Protein AF-A0A0C9YTQ7-F1 (afdb_monomer)

Radius of gyration: 31.31 Å; Cα contacts (8 Å, |Δi|>4): 226; chains: 1; bounding box: 84×83×85 Å

pLDDT: mean 71.09, std 20.19, range [28.11, 98.12]

Organism: NCBI:txid765257

InterPro domains:
  IPR053729 MAD2L1-binding domain-containing protein [G3DSA:3.30.900.20] (5-172)

Foldseek 3Di:
DDDDDDDDDPPPPPPVPPCFLAAEFPDLAQELLLVLLLVLLLVQLVCVLVVVDVDRLVVLVVDDPPDVPDPVVVVSVVVNVVSVVSSVVSSVVSLVVLQVVLVVVVVPCPPDPDPDDQWAKDKDKDFDDPDNVPTLDIEMEIDGRYGRDHPPPDCPPPPPPDPDDDDDDDDDDDDDDDDDDDDDDPDDPPDDDDDDDDDDPDDPPPDDDDDDDDDDPDPPPDDDPDDPDPPPPDPPDDDDDPPDDDDPPDPPDPPPPPDPSVVSSVVSSVSSSVSVVVLQVVPPVVCGSSDADDDDDPDDDDDDDDGGHYYHYHDD

Structure (mmCIF, N/CA/C/O backbone):
data_AF-A0A0C9YTQ7-F1
#
_entry.id   AF-A0A0C9YTQ7-F1
#
loop_
_atom_site.group_PDB
_atom_site.id
_atom_site.type_symbol
_atom_site.label_atom_id
_atom_site.label_alt_id
_atom_site.label_comp_id
_atom_site.label_asym_id
_atom_site.label_entity_id
_atom_site.label_seq_id
_atom_site.pdbx_PDB_ins_code
_atom_site.Cartn_x
_atom_site.Cartn_y
_atom_site.Cartn_z
_atom_site.occupancy
_atom_site.B_iso_or_equiv
_atom_site.auth_seq_id
_atom_site.auth_comp_id
_atom_site.auth_asym_id
_atom_site.auth_atom_id
_atom_site.pdbx_PDB_model_num
ATOM 1 N N . THR A 1 1 ? -40.598 49.810 27.103 1.00 43.47 1 THR A N 1
ATOM 2 C CA . THR A 1 1 ? -40.750 48.597 26.274 1.00 43.47 1 THR A CA 1
ATOM 3 C C . THR A 1 1 ? -40.021 48.829 24.970 1.00 43.47 1 THR A C 1
ATOM 5 O O . THR A 1 1 ? -40.584 49.415 24.060 1.00 43.47 1 THR A O 1
ATOM 8 N N . THR A 1 2 ? -38.751 48.428 24.908 1.00 36.47 2 THR A N 1
ATOM 9 C CA . THR A 1 2 ? -37.939 48.505 23.687 1.00 36.47 2 THR A CA 1
ATOM 10 C C . THR A 1 2 ? -37.078 47.249 23.632 1.00 36.47 2 THR A C 1
ATOM 12 O O . THR A 1 2 ? -36.019 47.172 24.243 1.00 36.47 2 THR A O 1
ATOM 15 N N . THR A 1 3 ? -37.605 46.227 22.970 1.00 52.91 3 THR A N 1
ATOM 16 C CA . THR A 1 3 ? -36.866 45.083 22.418 1.00 52.91 3 THR A CA 1
ATOM 17 C C . THR A 1 3 ? -36.187 45.589 21.139 1.00 52.91 3 THR A C 1
ATOM 19 O O . THR A 1 3 ? -36.837 46.278 20.361 1.00 52.91 3 THR A O 1
ATOM 22 N N . GLY A 1 4 ? -34.892 45.422 20.887 1.00 54.53 4 GLY A N 1
ATOM 23 C CA . GLY A 1 4 ? -34.139 44.174 20.894 1.00 54.53 4 GLY A CA 1
ATOM 24 C C . GLY A 1 4 ? -33.857 43.812 19.433 1.00 54.53 4 GLY A C 1
ATOM 25 O O . GLY A 1 4 ? -34.784 43.441 18.727 1.00 54.53 4 GLY A O 1
ATOM 26 N N . SER A 1 5 ? -32.614 43.973 18.971 1.00 46.50 5 SER A N 1
ATOM 27 C CA . SER A 1 5 ? -32.117 43.372 17.722 1.00 46.50 5 SER A CA 1
ATOM 28 C C . SER A 1 5 ? -30.594 43.502 17.669 1.00 46.50 5 SER A C 1
ATOM 30 O O . SER A 1 5 ? -30.049 44.444 17.099 1.00 46.50 5 SER A O 1
ATOM 32 N N . THR A 1 6 ? -29.900 42.572 18.319 1.00 51.84 6 THR A N 1
ATOM 33 C CA . THR A 1 6 ? -28.446 42.415 18.219 1.00 51.84 6 THR A CA 1
ATOM 34 C C . THR A 1 6 ? -28.158 41.452 17.075 1.00 51.84 6 THR A C 1
ATOM 36 O O . THR A 1 6 ? -28.346 40.243 17.191 1.00 51.84 6 THR A O 1
ATOM 39 N N . THR A 1 7 ? -27.752 42.007 15.939 1.00 57.34 7 THR A N 1
ATOM 40 C CA . THR A 1 7 ? -27.359 41.274 14.736 1.00 57.34 7 THR A CA 1
ATOM 41 C C . THR A 1 7 ? -26.029 40.566 14.999 1.00 57.34 7 THR A C 1
ATOM 43 O O . THR A 1 7 ? -24.977 41.200 15.033 1.00 57.34 7 THR A O 1
ATOM 46 N N . GLY A 1 8 ? -26.076 39.255 15.239 1.00 51.34 8 GLY A N 1
ATOM 47 C CA . GLY A 1 8 ? -24.886 38.418 15.372 1.00 51.34 8 GLY A CA 1
ATOM 48 C C . GLY A 1 8 ? -24.214 38.225 14.015 1.00 51.34 8 GLY A C 1
ATOM 49 O O . GLY A 1 8 ? -24.794 37.626 13.112 1.00 51.34 8 GLY A O 1
ATOM 50 N N . MET A 1 9 ? -22.993 38.738 13.868 1.00 50.19 9 MET A N 1
ATOM 51 C CA . MET A 1 9 ? -22.129 38.434 12.731 1.00 50.19 9 MET A CA 1
ATOM 52 C C . MET A 1 9 ? -21.571 37.018 12.894 1.00 50.19 9 MET A C 1
ATOM 54 O O . MET A 1 9 ? -20.725 36.765 13.749 1.00 50.19 9 MET A O 1
ATOM 58 N N . ALA A 1 10 ? -22.082 36.086 12.091 1.00 50.09 10 ALA A N 1
ATOM 59 C CA . ALA A 1 10 ? -21.528 34.747 11.965 1.00 50.09 10 ALA A CA 1
ATOM 60 C C . ALA A 1 10 ? -20.199 34.831 11.199 1.00 50.09 10 ALA A C 1
ATOM 62 O O . ALA A 1 10 ? -20.179 34.958 9.975 1.00 50.09 10 ALA A O 1
ATOM 63 N N . ASN A 1 11 ? -19.087 34.773 11.929 1.00 42.69 11 ASN A N 1
ATOM 64 C CA . ASN A 1 11 ? -17.762 34.593 11.348 1.00 42.69 11 ASN A CA 1
ATOM 65 C C . ASN A 1 11 ? -17.652 33.154 10.834 1.00 42.69 11 ASN A C 1
ATOM 67 O O . ASN A 1 11 ? -17.269 32.248 11.569 1.00 42.69 11 ASN A O 1
ATOM 71 N N . THR A 1 12 ? -18.005 32.929 9.570 1.00 43.16 12 THR A N 1
ATOM 72 C CA . THR A 1 12 ? -17.658 31.695 8.864 1.00 43.16 12 THR A CA 1
ATOM 73 C C . THR A 1 12 ? -16.163 31.733 8.571 1.00 43.16 12 THR A C 1
ATOM 75 O O . THR A 1 12 ? -15.730 32.290 7.561 1.00 43.16 12 THR A O 1
ATOM 78 N N . THR A 1 13 ? -15.354 31.186 9.474 1.00 46.19 13 THR A N 1
ATOM 79 C CA . THR A 1 13 ? -13.959 30.868 9.178 1.00 46.19 13 THR A CA 1
ATOM 80 C C . THR A 1 13 ? -13.963 29.826 8.065 1.00 46.19 13 THR A C 1
ATOM 82 O O . THR A 1 13 ? -14.280 28.663 8.307 1.00 46.19 13 THR A O 1
ATOM 85 N N . LYS A 1 14 ? -13.668 30.248 6.829 1.00 48.06 14 LYS A N 1
ATOM 86 C CA . LYS A 1 14 ? -13.286 29.333 5.752 1.00 48.06 14 LYS A CA 1
ATOM 87 C C . LYS A 1 14 ? -11.998 28.654 6.203 1.00 48.06 14 LYS A C 1
ATOM 89 O O . LYS A 1 14 ? -10.921 29.223 6.075 1.00 48.06 14 LYS A O 1
ATOM 94 N N . THR A 1 15 ? -12.112 27.479 6.805 1.00 49.31 15 THR A N 1
ATOM 95 C CA . THR A 1 15 ? -10.998 26.542 6.835 1.00 49.31 15 THR A CA 1
ATOM 96 C C . THR A 1 15 ? -10.786 26.129 5.391 1.00 49.31 15 THR A C 1
ATOM 98 O O . THR A 1 15 ? -11.678 25.510 4.810 1.00 49.31 15 THR A O 1
ATOM 101 N N . ASP A 1 16 ? -9.668 26.545 4.799 1.00 49.09 16 ASP A N 1
ATOM 102 C CA . ASP A 1 16 ? -9.213 26.030 3.511 1.00 49.09 16 ASP A CA 1
ATOM 103 C C . ASP A 1 16 ? -9.050 24.517 3.669 1.00 49.09 16 ASP A C 1
ATOM 105 O O . ASP A 1 16 ? -8.081 24.015 4.239 1.00 49.09 16 ASP A O 1
ATOM 109 N N . GLN A 1 17 ? -10.097 23.797 3.280 1.00 57.38 17 GLN A N 1
ATOM 110 C CA . GLN A 1 17 ? -10.168 22.352 3.343 1.00 57.38 17 GLN A CA 1
ATOM 111 C C . GLN A 1 17 ? -9.262 21.854 2.219 1.00 57.38 17 GLN A C 1
ATOM 113 O O . GLN A 1 17 ? -9.618 21.956 1.046 1.00 57.38 17 GLN A O 1
ATOM 118 N N . TYR A 1 18 ? -8.055 21.406 2.563 1.00 60.31 18 TYR A N 1
ATOM 119 C CA . TYR A 1 18 ? -7.204 20.725 1.595 1.00 60.31 18 TYR A CA 1
ATOM 120 C C . TYR A 1 18 ? -7.962 19.498 1.084 1.00 60.31 18 TYR A C 1
ATOM 122 O O . TYR A 1 18 ? -8.407 18.668 1.880 1.00 60.31 18 TYR A O 1
ATOM 130 N N . ASP A 1 19 ? -8.134 19.416 -0.234 1.00 73.12 19 ASP A N 1
ATOM 131 C CA . ASP A 1 19 ? -8.803 18.299 -0.895 1.00 73.12 19 ASP A CA 1
ATOM 132 C C . ASP A 1 19 ? -7.851 17.099 -0.905 1.00 73.12 19 ASP A C 1
ATOM 134 O O . ASP A 1 19 ? -7.096 16.867 -1.849 1.00 73.12 19 ASP A O 1
ATOM 138 N N . VAL A 1 20 ? -7.788 16.400 0.229 1.00 75.88 20 VAL A N 1
ATOM 139 C CA . VAL A 1 20 ? -6.971 15.198 0.372 1.00 75.88 20 VAL A CA 1
ATOM 140 C C . VAL A 1 20 ? -7.626 14.088 -0.449 1.00 75.88 20 VAL A C 1
ATOM 142 O O . VAL A 1 20 ? -8.766 13.709 -0.146 1.00 75.88 20 VAL A O 1
ATOM 145 N N . PRO A 1 21 ? -6.923 13.513 -1.445 1.00 79.25 21 PRO A N 1
ATOM 146 C CA . PRO A 1 21 ? -7.490 12.462 -2.270 1.00 79.25 21 PRO A CA 1
ATOM 147 C C . PRO A 1 21 ? -7.921 11.289 -1.397 1.00 79.25 21 PRO A C 1
ATOM 149 O O . PRO A 1 21 ? -7.101 10.644 -0.742 1.00 79.25 21 PRO A O 1
ATOM 152 N N . THR A 1 22 ? -9.227 11.042 -1.393 1.00 80.00 22 THR A N 1
ATOM 153 C CA . THR A 1 22 ? -9.863 10.058 -0.525 1.00 80.00 22 THR A CA 1
ATOM 154 C C . THR A 1 22 ? -10.410 8.907 -1.354 1.00 80.00 22 THR A C 1
ATOM 156 O O . THR A 1 22 ? -11.105 9.101 -2.350 1.00 80.00 22 THR A O 1
ATOM 159 N N . VAL A 1 23 ? -10.095 7.689 -0.925 1.00 83.12 23 VAL A N 1
ATOM 160 C CA . VAL A 1 23 ? -10.540 6.436 -1.539 1.00 83.12 23 VAL A CA 1
ATOM 161 C C . VAL A 1 23 ? -11.416 5.716 -0.529 1.00 83.12 23 VAL A C 1
ATOM 163 O O . VAL A 1 23 ? -10.925 5.424 0.553 1.00 83.12 23 VAL A O 1
ATOM 166 N N . ARG A 1 24 ? -12.675 5.430 -0.890 1.00 85.44 24 ARG A N 1
ATOM 167 C CA . ARG A 1 24 ? -13.621 4.696 -0.038 1.00 85.44 24 ARG A CA 1
ATOM 168 C C . ARG A 1 24 ? -13.723 3.234 -0.430 1.00 85.44 24 ARG A C 1
ATOM 170 O O . ARG A 1 24 ? -13.880 2.929 -1.612 1.00 85.44 24 ARG A O 1
ATOM 177 N N . LEU A 1 25 ? -13.628 2.355 0.562 1.00 85.75 25 LEU A N 1
ATOM 178 C CA . LEU A 1 25 ? -13.739 0.909 0.397 1.00 85.75 25 LEU A CA 1
ATOM 179 C C . LEU A 1 25 ? -15.116 0.442 0.865 1.00 85.75 25 LEU A C 1
ATOM 181 O O . LEU A 1 25 ? -15.610 0.901 1.889 1.00 85.75 25 LEU A O 1
ATOM 185 N N . ASP A 1 26 ? -15.723 -0.490 0.132 1.00 87.69 26 ASP A N 1
ATOM 186 C CA . ASP A 1 26 ? -17.016 -1.094 0.490 1.00 87.69 26 ASP A CA 1
ATOM 187 C C . ASP A 1 26 ? -16.832 -2.238 1.505 1.00 87.69 26 ASP A C 1
ATOM 189 O O . ASP A 1 26 ? -17.269 -3.369 1.311 1.00 87.69 26 ASP A O 1
ATOM 193 N N . THR A 1 27 ? -16.072 -1.966 2.563 1.00 86.62 27 THR A N 1
ATOM 194 C CA . THR A 1 27 ? -15.754 -2.919 3.631 1.00 86.62 27 THR A CA 1
ATOM 195 C C . THR A 1 27 ? -15.710 -2.181 4.948 1.00 86.62 27 THR A C 1
ATOM 197 O O . THR A 1 27 ? -14.890 -1.292 5.094 1.00 86.62 27 THR A O 1
ATOM 200 N N . GLU A 1 28 ? -16.522 -2.571 5.929 1.00 88.25 28 GLU A N 1
ATOM 201 C CA . GLU A 1 28 ? -16.594 -1.876 7.226 1.00 88.25 28 GLU A CA 1
ATOM 202 C C . GLU A 1 28 ? -15.268 -1.899 8.005 1.00 88.25 28 GLU A C 1
ATOM 204 O O . GLU A 1 28 ? -14.970 -0.984 8.772 1.00 88.25 28 GLU A O 1
ATOM 209 N N . ARG A 1 29 ? -14.469 -2.957 7.828 1.00 91.69 29 ARG A N 1
ATOM 210 C CA . ARG A 1 29 ? -13.220 -3.170 8.561 1.00 91.69 29 ARG A CA 1
ATOM 211 C C . ARG A 1 29 ? -12.082 -3.490 7.609 1.00 91.69 29 ARG A C 1
ATOM 213 O O . ARG A 1 29 ? -12.218 -4.348 6.740 1.00 91.69 29 ARG A O 1
ATOM 220 N N . VAL A 1 30 ? -10.938 -2.859 7.840 1.00 93.25 30 VAL A N 1
ATOM 221 C CA . VAL A 1 30 ? -9.695 -3.131 7.121 1.00 93.25 30 VAL A CA 1
ATOM 222 C C . VAL A 1 30 ? -8.849 -4.070 7.962 1.00 93.25 30 VAL A C 1
ATOM 224 O O . VAL A 1 30 ? -8.290 -3.683 8.989 1.00 93.25 30 VAL A O 1
ATOM 227 N N . THR A 1 31 ? -8.750 -5.324 7.531 1.00 94.00 31 THR A N 1
ATOM 228 C CA . THR A 1 31 ? -7.872 -6.298 8.179 1.00 94.00 31 THR A CA 1
ATOM 229 C C . THR A 1 31 ? -6.404 -5.898 7.998 1.00 94.00 31 THR A C 1
ATOM 231 O O . THR A 1 31 ? -6.029 -5.204 7.055 1.00 94.00 31 THR A O 1
ATOM 234 N N . HIS A 1 32 ? -5.542 -6.355 8.903 1.00 94.62 32 HIS A N 1
ATOM 235 C CA . HIS A 1 32 ? -4.086 -6.214 8.788 1.00 94.62 32 HIS A CA 1
ATOM 236 C C . HIS A 1 32 ? -3.527 -6.745 7.455 1.00 94.62 32 HIS A C 1
ATOM 238 O O . HIS A 1 32 ? -2.601 -6.146 6.914 1.00 94.62 32 HIS A O 1
ATOM 244 N N . GLU A 1 33 ? -4.101 -7.821 6.906 1.00 94.88 33 GLU A N 1
ATOM 245 C CA . GLU A 1 33 ? -3.722 -8.342 5.590 1.00 94.88 33 GLU A CA 1
ATOM 246 C C . GLU A 1 33 ? -4.085 -7.362 4.470 1.00 94.88 33 GLU A C 1
ATOM 248 O O . GLU A 1 33 ? -3.229 -7.008 3.655 1.00 94.88 33 GLU A O 1
ATOM 253 N N . LEU A 1 34 ? -5.328 -6.864 4.469 1.00 94.44 34 LEU A N 1
ATOM 254 C CA . LEU A 1 34 ? -5.790 -5.881 3.494 1.00 94.44 34 LEU A CA 1
ATOM 255 C C . LEU A 1 34 ? -4.952 -4.596 3.577 1.00 94.44 34 LEU A C 1
ATOM 257 O O . LEU A 1 34 ? -4.481 -4.103 2.554 1.00 94.44 34 LEU A O 1
ATOM 261 N N . ALA A 1 35 ? -4.688 -4.097 4.788 1.00 95.50 35 ALA A N 1
ATOM 262 C CA . ALA A 1 35 ? -3.837 -2.931 5.025 1.00 95.50 35 ALA A CA 1
ATOM 263 C C . ALA A 1 35 ? -2.415 -3.123 4.473 1.00 95.50 35 ALA A C 1
ATOM 265 O O . ALA A 1 35 ? -1.892 -2.229 3.806 1.00 95.50 35 ALA A O 1
ATOM 266 N N . ALA A 1 36 ? -1.806 -4.292 4.700 1.00 96.81 36 ALA A N 1
ATOM 267 C CA . ALA A 1 36 ? -0.476 -4.610 4.188 1.00 96.81 36 ALA A CA 1
ATOM 268 C C . ALA A 1 36 ? -0.444 -4.621 2.654 1.00 96.81 36 ALA A C 1
ATOM 270 O O . ALA A 1 36 ? 0.418 -3.980 2.052 1.00 96.81 36 ALA A O 1
ATOM 271 N N . ARG A 1 37 ? -1.416 -5.283 2.011 1.00 95.44 37 ARG A N 1
ATOM 272 C CA . ARG A 1 37 ? -1.505 -5.350 0.543 1.00 95.44 37 ARG A CA 1
ATOM 273 C C . ARG A 1 37 ? -1.751 -3.966 -0.069 1.00 95.44 37 ARG A C 1
ATOM 275 O O . ARG A 1 37 ? -1.077 -3.601 -1.034 1.00 95.44 37 ARG A O 1
ATOM 282 N N . LEU A 1 38 ? -2.633 -3.160 0.531 1.00 94.38 38 LEU A N 1
ATOM 283 C CA . LEU A 1 38 ? -2.870 -1.774 0.114 1.00 94.38 38 LEU A CA 1
ATOM 284 C C . LEU A 1 38 ? -1.611 -0.910 0.255 1.00 94.38 38 LEU A C 1
ATOM 286 O O . LEU A 1 38 ? -1.284 -0.172 -0.671 1.00 94.38 38 LEU A O 1
ATOM 290 N N . ALA A 1 39 ? -0.876 -1.030 1.363 1.00 96.25 39 ALA A N 1
ATOM 291 C CA . ALA A 1 39 ? 0.375 -0.309 1.590 1.00 96.25 39 ALA A CA 1
ATOM 292 C C . ALA A 1 39 ? 1.455 -0.664 0.553 1.00 96.25 39 ALA A C 1
ATOM 294 O O . ALA A 1 39 ? 2.094 0.227 -0.013 1.00 96.25 39 ALA A O 1
ATOM 295 N N . THR A 1 40 ? 1.641 -1.954 0.258 1.00 96.19 40 THR A N 1
ATOM 296 C CA . THR A 1 40 ? 2.593 -2.413 -0.766 1.00 96.19 40 THR A CA 1
ATOM 297 C C . THR A 1 40 ? 2.205 -1.913 -2.158 1.00 96.19 40 THR A C 1
ATOM 299 O O . THR A 1 40 ? 3.063 -1.421 -2.896 1.00 96.19 40 THR A O 1
ATOM 302 N N . SER A 1 41 ? 0.919 -1.995 -2.512 1.00 94.81 41 SER A N 1
ATOM 303 C CA . SER A 1 41 ? 0.404 -1.493 -3.789 1.00 94.81 41 SER A CA 1
ATOM 304 C C . SER A 1 41 ? 0.589 0.023 -3.912 1.00 94.81 41 SER A C 1
ATOM 306 O O . SER A 1 41 ? 1.143 0.512 -4.900 1.00 94.81 41 SER A O 1
ATOM 308 N N . PHE A 1 42 ? 0.239 0.774 -2.864 1.00 94.50 42 PHE A N 1
ATOM 309 C CA . PHE A 1 42 ? 0.439 2.218 -2.793 1.00 94.50 42 PHE A CA 1
ATOM 310 C C . PHE A 1 42 ? 1.904 2.608 -2.995 1.00 94.50 42 PHE A C 1
ATOM 312 O O . PHE A 1 42 ? 2.199 3.465 -3.829 1.00 94.50 42 PHE A O 1
ATOM 319 N N . LEU A 1 43 ? 2.836 1.933 -2.318 1.00 95.75 43 LEU A N 1
ATOM 320 C CA . LEU A 1 43 ? 4.268 2.154 -2.509 1.00 95.75 43 LEU A CA 1
ATOM 321 C C . LEU A 1 43 ? 4.704 1.901 -3.959 1.00 95.75 43 LEU A C 1
ATOM 323 O O . LEU A 1 43 ? 5.430 2.717 -4.528 1.00 95.75 43 LEU A O 1
ATOM 327 N N . ALA A 1 44 ? 4.258 0.803 -4.574 1.00 95.81 44 ALA A N 1
ATOM 328 C CA . ALA A 1 44 ? 4.581 0.492 -5.966 1.00 95.81 44 ALA A CA 1
ATOM 329 C C . ALA A 1 44 ? 4.105 1.598 -6.925 1.00 95.81 44 ALA A C 1
ATOM 331 O O . ALA A 1 44 ? 4.854 2.009 -7.817 1.00 95.81 44 ALA A O 1
ATOM 332 N N . HIS A 1 45 ? 2.894 2.120 -6.713 1.00 92.88 45 HIS A N 1
ATOM 333 C CA . HIS A 1 45 ? 2.368 3.244 -7.484 1.00 92.88 45 HIS A CA 1
ATOM 334 C C . HIS A 1 45 ? 3.156 4.531 -7.246 1.00 92.88 45 HIS A C 1
ATOM 336 O O . HIS A 1 45 ? 3.527 5.195 -8.211 1.00 92.88 45 HIS A O 1
ATOM 342 N N . VAL A 1 46 ? 3.476 4.859 -5.994 1.00 91.75 46 VAL A N 1
ATOM 343 C CA . VAL A 1 46 ? 4.265 6.046 -5.643 1.00 91.75 46 VAL A CA 1
ATOM 344 C C . VAL A 1 46 ? 5.643 6.015 -6.311 1.00 91.75 46 VAL A C 1
ATOM 346 O O . VAL A 1 46 ? 6.059 7.021 -6.886 1.00 91.75 46 VAL A O 1
ATOM 349 N N . LEU A 1 47 ? 6.338 4.871 -6.305 1.00 94.25 47 LEU A N 1
ATOM 350 C CA . LEU A 1 47 ? 7.633 4.736 -6.981 1.00 94.25 47 LEU A CA 1
ATOM 351 C C . LEU A 1 47 ? 7.520 4.935 -8.495 1.00 94.25 47 LEU A C 1
ATOM 353 O O . LEU A 1 47 ? 8.382 5.585 -9.087 1.00 94.25 47 LEU A O 1
ATOM 357 N N . PHE A 1 48 ? 6.473 4.399 -9.123 1.00 93.56 48 PHE A N 1
ATOM 358 C CA . PHE A 1 48 ? 6.245 4.573 -10.556 1.00 93.56 48 PHE A CA 1
ATOM 359 C C . PHE A 1 48 ? 5.937 6.036 -10.904 1.00 93.56 48 PHE A C 1
ATOM 361 O O . PHE A 1 48 ? 6.588 6.614 -11.768 1.00 93.56 48 PHE A O 1
ATOM 368 N N . LEU A 1 49 ? 5.018 6.671 -10.175 1.00 90.00 49 LEU A N 1
ATOM 369 C CA . LEU A 1 49 ? 4.600 8.058 -10.416 1.00 90.00 49 LEU A CA 1
ATOM 370 C C . LEU A 1 49 ? 5.719 9.072 -10.148 1.00 90.00 49 LEU A C 1
ATOM 372 O O . LEU A 1 49 ? 5.812 10.091 -10.825 1.00 90.00 49 LEU A O 1
ATOM 376 N N . LYS A 1 50 ? 6.610 8.783 -9.194 1.00 88.19 50 LYS A N 1
ATOM 377 C CA . LYS A 1 50 ? 7.809 9.592 -8.913 1.00 88.19 50 LYS A CA 1
ATOM 378 C C . LYS A 1 50 ? 9.000 9.223 -9.808 1.00 88.19 50 LYS A C 1
ATOM 380 O O . LYS A 1 50 ? 10.129 9.607 -9.496 1.00 88.19 50 LYS A O 1
ATOM 385 N N . ASN A 1 51 ? 8.769 8.476 -10.892 1.00 92.88 51 ASN A N 1
ATOM 386 C CA . ASN A 1 51 ? 9.778 8.036 -11.859 1.00 92.88 51 ASN A CA 1
ATOM 387 C C . ASN A 1 51 ? 10.988 7.327 -11.214 1.00 92.88 51 ASN A C 1
ATOM 389 O O . ASN A 1 51 ? 12.101 7.398 -11.727 1.00 92.88 51 ASN A O 1
ATOM 393 N N . GLN A 1 52 ? 10.798 6.664 -10.066 1.00 94.31 52 GLN A N 1
ATOM 394 C CA . GLN A 1 52 ? 11.848 5.873 -9.412 1.00 94.31 52 GLN A CA 1
ATOM 395 C C . GLN A 1 52 ? 12.016 4.504 -10.076 1.00 94.31 52 GLN A C 1
ATOM 397 O O . GLN A 1 52 ? 13.087 3.905 -10.008 1.00 94.31 52 GLN A O 1
ATOM 402 N N . ILE A 1 53 ? 10.958 4.010 -10.725 1.00 96.12 53 ILE A N 1
ATOM 403 C CA . ILE A 1 53 ? 10.961 2.765 -11.494 1.00 96.12 53 ILE A CA 1
ATOM 404 C C . ILE A 1 53 ? 10.367 3.010 -12.889 1.00 96.12 53 ILE A C 1
ATOM 406 O O . ILE A 1 53 ? 9.412 3.775 -13.012 1.00 96.12 53 ILE A O 1
ATOM 410 N N . PRO A 1 54 ? 10.904 2.367 -13.944 1.00 93.75 54 PRO A N 1
ATOM 411 C CA . PRO A 1 54 ? 10.493 2.635 -15.325 1.00 93.75 54 PRO A CA 1
ATOM 412 C C . PRO A 1 54 ? 9.145 2.005 -15.701 1.00 93.75 54 PRO A C 1
ATOM 414 O O . PRO A 1 54 ? 8.499 2.454 -16.642 1.00 93.75 54 PRO A O 1
ATOM 417 N N . PHE A 1 55 ? 8.720 0.963 -14.983 1.00 95.62 55 PHE A N 1
ATOM 418 C CA . PHE A 1 55 ? 7.468 0.250 -15.228 1.00 95.62 55 PHE A CA 1
ATOM 419 C C . PHE A 1 55 ? 6.799 -0.116 -13.897 1.00 95.62 55 PHE A C 1
ATOM 421 O O . PHE A 1 55 ? 7.505 -0.306 -12.901 1.00 95.62 55 PHE A O 1
ATOM 428 N N . PRO A 1 56 ? 5.464 -0.280 -13.867 1.00 95.31 56 PRO A N 1
ATOM 429 C CA . PRO A 1 56 ? 4.759 -0.828 -12.714 1.00 95.31 56 PRO A CA 1
ATOM 430 C C . PRO A 1 56 ? 5.339 -2.179 -12.276 1.00 95.31 56 PRO A C 1
ATOM 432 O O . PRO A 1 56 ? 5.655 -3.027 -13.112 1.00 95.31 56 PRO A O 1
ATOM 435 N N . VAL A 1 57 ? 5.409 -2.416 -10.963 1.00 95.44 57 VAL A N 1
ATOM 436 C CA . VAL A 1 57 ? 6.005 -3.633 -10.372 1.00 95.44 57 VAL A CA 1
ATOM 437 C C . VAL A 1 57 ? 5.389 -4.918 -10.943 1.00 95.44 57 VAL A C 1
ATOM 439 O O . VAL A 1 57 ? 6.110 -5.850 -11.295 1.00 95.44 57 VAL A O 1
ATOM 442 N N . VAL A 1 58 ? 4.069 -4.939 -11.153 1.00 92.81 58 VAL A N 1
ATOM 443 C CA . VAL A 1 58 ? 3.356 -6.086 -11.748 1.00 92.81 58 VAL A CA 1
ATOM 444 C C . VAL A 1 58 ? 3.813 -6.375 -13.182 1.00 92.81 58 VAL A C 1
ATOM 446 O O . VAL A 1 58 ? 3.861 -7.530 -13.599 1.00 92.81 58 VAL A O 1
ATOM 449 N N . GLN A 1 59 ? 4.154 -5.340 -13.955 1.00 95.12 59 GLN A N 1
ATOM 450 C CA . GLN A 1 59 ? 4.684 -5.511 -15.309 1.00 95.12 59 GLN A CA 1
ATOM 451 C C . GLN A 1 59 ? 6.137 -5.983 -15.265 1.00 95.12 59 GLN A C 1
ATOM 453 O O . GLN A 1 59 ? 6.484 -6.913 -15.990 1.00 95.12 59 GLN A O 1
ATOM 458 N N . LEU A 1 60 ? 6.955 -5.418 -14.368 1.00 95.00 60 LEU A N 1
ATOM 459 C CA . LEU A 1 60 ? 8.344 -5.846 -14.169 1.00 95.00 60 LEU A CA 1
ATOM 460 C C . LEU A 1 60 ? 8.441 -7.340 -13.846 1.00 95.00 60 LEU A C 1
ATOM 462 O O . LEU A 1 60 ? 9.273 -8.026 -14.437 1.00 95.00 60 LEU A O 1
ATOM 466 N N . ALA A 1 61 ? 7.565 -7.847 -12.976 1.00 95.06 61 ALA A N 1
ATOM 467 C CA . ALA A 1 61 ? 7.516 -9.259 -12.595 1.00 95.06 61 ALA A CA 1
ATOM 468 C C . ALA A 1 61 ? 7.135 -10.205 -13.750 1.00 95.06 61 ALA A C 1
ATOM 470 O O . ALA A 1 61 ? 7.453 -11.388 -13.708 1.00 95.06 61 ALA A O 1
ATOM 471 N N . ARG A 1 62 ? 6.448 -9.703 -14.786 1.00 95.31 62 ARG A N 1
ATOM 472 C CA . ARG A 1 62 ? 5.998 -10.498 -15.945 1.00 95.31 62 ARG A CA 1
ATOM 473 C C . ARG A 1 62 ? 6.937 -10.426 -17.141 1.00 95.31 62 ARG A C 1
ATOM 475 O O . ARG A 1 62 ? 6.775 -11.192 -18.089 1.00 95.31 62 ARG A O 1
ATOM 482 N N . MET A 1 63 ? 7.868 -9.479 -17.147 1.00 94.00 63 MET A N 1
ATOM 483 C CA . MET A 1 63 ? 8.808 -9.329 -18.249 1.00 94.00 63 MET A CA 1
ATOM 484 C C . MET A 1 63 ? 9.741 -10.553 -18.296 1.00 94.00 63 MET A C 1
ATOM 486 O O . MET A 1 63 ? 10.328 -10.898 -17.271 1.00 94.00 63 MET A O 1
ATOM 490 N N . PRO A 1 64 ? 9.940 -11.187 -19.460 1.00 89.94 64 PRO A N 1
ATOM 491 C CA . PRO A 1 64 ? 10.769 -12.384 -19.557 1.00 89.94 64 PRO A CA 1
ATOM 492 C C . PRO A 1 64 ? 12.229 -12.094 -19.168 1.00 89.94 64 PRO A C 1
ATOM 494 O O . PRO A 1 64 ? 12.744 -11.004 -19.415 1.00 89.94 64 PRO A O 1
ATOM 497 N N . ASP A 1 65 ? 12.912 -13.063 -18.557 1.00 90.88 65 ASP A N 1
ATOM 498 C CA . ASP A 1 65 ? 14.358 -13.028 -18.284 1.00 90.88 65 ASP A CA 1
ATOM 499 C C . ASP A 1 65 ? 15.169 -13.323 -19.559 1.00 90.88 65 ASP A C 1
ATOM 501 O O . ASP A 1 65 ? 15.973 -14.254 -19.594 1.00 90.88 65 ASP A O 1
ATOM 505 N N . THR A 1 66 ? 14.946 -12.568 -20.641 1.00 83.62 66 THR A N 1
ATOM 506 C CA . THR A 1 66 ? 15.591 -12.846 -21.940 1.00 83.62 66 THR A CA 1
ATOM 507 C C . THR A 1 66 ? 17.116 -12.774 -21.880 1.00 83.62 66 THR A C 1
ATOM 509 O O . THR A 1 66 ? 17.764 -13.502 -22.621 1.00 83.62 66 THR A O 1
ATOM 512 N N . ASP A 1 67 ? 17.685 -11.994 -20.952 1.00 81.38 67 ASP A N 1
ATOM 513 C CA . ASP A 1 67 ? 19.130 -11.916 -20.722 1.00 81.38 67 ASP A CA 1
ATOM 514 C C . ASP A 1 67 ? 19.463 -11.907 -19.223 1.00 81.38 67 ASP A C 1
ATOM 516 O O . ASP A 1 67 ? 19.522 -10.854 -18.578 1.00 81.38 67 ASP A O 1
ATOM 520 N N . THR A 1 68 ? 19.751 -13.078 -18.652 1.00 78.12 68 THR A N 1
ATOM 521 C CA . THR A 1 68 ? 20.157 -13.223 -17.237 1.00 78.12 68 THR A CA 1
ATOM 522 C C . THR A 1 68 ? 21.483 -12.527 -16.906 1.00 78.12 68 THR A C 1
ATOM 524 O O . THR A 1 68 ? 21.764 -12.248 -15.742 1.00 78.12 68 THR A O 1
ATOM 527 N N . ARG A 1 69 ? 22.297 -12.199 -17.922 1.00 76.56 69 ARG A N 1
ATOM 528 C CA . ARG A 1 69 ? 23.576 -11.482 -17.769 1.00 76.56 69 ARG A CA 1
ATOM 529 C C . ARG A 1 69 ? 23.446 -9.960 -17.828 1.00 76.56 69 ARG A C 1
ATOM 531 O O . ARG A 1 69 ? 24.417 -9.265 -17.533 1.00 76.56 69 ARG A O 1
ATOM 538 N N . CYS A 1 70 ? 22.280 -9.419 -18.185 1.00 89.44 70 CYS A N 1
ATOM 539 C CA . CYS A 1 70 ? 22.110 -7.974 -18.245 1.00 89.44 70 CYS A CA 1
ATOM 540 C C . CYS A 1 70 ? 22.044 -7.380 -16.827 1.00 89.44 70 CYS A C 1
ATOM 542 O O . CYS A 1 70 ? 21.260 -7.817 -15.980 1.00 89.44 70 CYS A O 1
ATOM 544 N N . ARG A 1 71 ? 22.841 -6.332 -16.568 1.00 92.88 71 ARG A N 1
ATOM 545 C CA . ARG A 1 71 ? 22.827 -5.571 -15.302 1.00 92.88 71 ARG A CA 1
ATOM 546 C C . ARG A 1 71 ? 21.411 -5.111 -14.931 1.00 92.88 71 ARG A C 1
ATOM 548 O O . ARG A 1 71 ? 21.074 -5.085 -13.749 1.00 92.88 71 ARG A O 1
ATOM 555 N N . ALA A 1 72 ? 20.584 -4.796 -15.930 1.00 91.44 72 ALA A N 1
ATOM 556 C CA . ALA A 1 72 ? 19.186 -4.419 -15.747 1.00 91.44 72 ALA A CA 1
ATOM 557 C C . ALA A 1 72 ? 18.339 -5.566 -15.170 1.00 91.44 72 ALA A C 1
ATOM 559 O O . ALA A 1 72 ? 17.624 -5.350 -14.194 1.00 91.44 72 ALA A O 1
ATOM 560 N N . THR A 1 73 ? 18.478 -6.790 -15.690 1.00 92.56 73 THR A N 1
ATOM 561 C CA . THR A 1 73 ? 17.777 -7.985 -15.185 1.00 92.56 73 THR A CA 1
ATOM 562 C C . THR A 1 73 ? 18.130 -8.253 -13.725 1.00 92.56 73 THR A C 1
ATOM 564 O O . THR A 1 73 ? 17.242 -8.452 -12.897 1.00 92.56 73 THR A O 1
ATOM 567 N N . LYS A 1 74 ? 19.418 -8.149 -13.365 1.00 93.75 74 LYS A N 1
ATOM 568 C CA . LYS A 1 74 ? 19.866 -8.293 -11.969 1.00 93.75 74 LYS A CA 1
ATOM 569 C C . LYS A 1 74 ? 19.249 -7.229 -11.056 1.00 93.75 74 LYS A C 1
ATOM 571 O O . LYS A 1 74 ? 18.799 -7.551 -9.960 1.00 93.75 74 LYS A O 1
ATOM 576 N N . LYS A 1 75 ? 19.210 -5.965 -11.495 1.00 94.94 75 LYS A N 1
ATOM 577 C CA . LYS A 1 75 ? 18.599 -4.865 -10.728 1.00 94.94 75 LYS A CA 1
ATOM 578 C C . LYS A 1 75 ? 17.090 -5.022 -10.582 1.00 94.94 75 LYS A C 1
ATOM 580 O O . LYS A 1 75 ? 16.566 -4.765 -9.504 1.00 94.94 75 LYS A O 1
ATOM 585 N N . ARG A 1 76 ? 16.413 -5.505 -11.623 1.00 95.31 76 ARG A N 1
ATOM 586 C CA . ARG A 1 76 ? 14.996 -5.864 -11.571 1.00 95.31 76 ARG A CA 1
ATOM 587 C C . ARG A 1 76 ? 14.740 -6.961 -10.542 1.00 95.31 76 ARG A C 1
ATOM 589 O O . ARG A 1 76 ? 13.879 -6.781 -9.693 1.00 95.31 76 ARG A O 1
ATOM 596 N N . GLN A 1 77 ? 15.500 -8.056 -10.584 1.00 95.62 77 GLN A N 1
ATOM 597 C CA . GLN A 1 77 ? 15.329 -9.153 -9.631 1.00 95.62 77 GLN A CA 1
ATOM 598 C C . GLN A 1 77 ? 15.598 -8.701 -8.193 1.00 95.62 77 GLN A C 1
ATOM 600 O O . GLN A 1 77 ? 14.853 -9.058 -7.286 1.00 95.62 77 GLN A O 1
ATOM 605 N N . GLN A 1 78 ? 16.629 -7.874 -7.990 1.00 96.75 78 GLN A N 1
ATOM 606 C CA . GLN A 1 78 ? 16.921 -7.279 -6.687 1.00 96.75 78 GLN A CA 1
ATOM 607 C C . GLN A 1 78 ? 15.749 -6.421 -6.190 1.00 96.75 78 GLN A C 1
ATOM 609 O O . GLN A 1 78 ? 15.362 -6.542 -5.035 1.00 96.75 78 GLN A O 1
ATOM 614 N N . LEU A 1 79 ? 15.164 -5.588 -7.056 1.00 96.88 79 LEU A N 1
ATOM 615 C CA . LEU A 1 79 ? 13.999 -4.775 -6.713 1.00 96.88 79 LEU A CA 1
ATOM 616 C C . LEU A 1 79 ? 12.789 -5.638 -6.331 1.00 96.88 79 LEU A C 1
ATOM 618 O O . LEU A 1 79 ? 12.170 -5.367 -5.307 1.00 96.88 79 LEU A O 1
ATOM 622 N N . LEU A 1 80 ? 12.464 -6.662 -7.129 1.00 97.06 80 LEU A N 1
ATOM 623 C CA . LEU A 1 80 ? 11.342 -7.569 -6.859 1.00 97.06 80 LEU A CA 1
ATOM 624 C C . LEU A 1 80 ? 11.538 -8.312 -5.534 1.00 97.06 80 LEU A C 1
ATOM 626 O O . LEU A 1 80 ? 10.651 -8.294 -4.691 1.00 97.06 80 LEU A O 1
ATOM 630 N N . SER A 1 81 ? 12.739 -8.842 -5.296 1.00 97.69 81 SER A N 1
ATOM 631 C CA . SER A 1 81 ? 13.077 -9.496 -4.031 1.00 97.69 81 SER A CA 1
ATOM 632 C C . SER A 1 81 ? 12.976 -8.546 -2.834 1.00 97.69 81 SER A C 1
ATOM 634 O O . SER A 1 81 ? 12.462 -8.938 -1.790 1.00 97.69 81 SER A O 1
ATOM 636 N N . SER A 1 82 ? 13.419 -7.291 -2.967 1.00 97.81 82 SER A N 1
ATOM 637 C CA . SER A 1 82 ? 13.239 -6.288 -1.911 1.00 97.81 82 SER A CA 1
ATOM 638 C C . SER A 1 82 ? 11.763 -5.976 -1.658 1.00 97.81 82 SER A C 1
ATOM 640 O O . SER A 1 82 ? 11.379 -5.778 -0.507 1.00 97.81 82 SER A O 1
ATOM 642 N N . PHE A 1 83 ? 10.938 -5.934 -2.709 1.00 97.25 83 PHE A N 1
ATOM 643 C CA . PHE A 1 83 ? 9.492 -5.740 -2.593 1.00 97.25 83 PHE A CA 1
ATOM 644 C C . PHE A 1 83 ? 8.814 -6.904 -1.868 1.00 97.25 83 PHE A C 1
ATOM 646 O O . PHE A 1 83 ? 7.989 -6.652 -0.994 1.00 97.25 83 PHE A O 1
ATOM 653 N N . ASP A 1 84 ? 9.196 -8.145 -2.171 1.00 97.12 84 ASP A N 1
ATOM 654 C CA . ASP A 1 84 ? 8.664 -9.339 -1.505 1.00 97.12 84 ASP A CA 1
ATOM 655 C C . ASP A 1 84 ? 9.018 -9.346 -0.009 1.00 97.12 84 ASP A C 1
ATOM 657 O O . ASP A 1 84 ? 8.145 -9.519 0.845 1.00 97.12 84 ASP A O 1
ATOM 661 N N . THR A 1 85 ? 10.282 -9.062 0.330 1.00 97.94 85 THR A N 1
ATOM 662 C CA . THR A 1 85 ? 10.729 -8.930 1.727 1.00 97.94 85 THR A CA 1
ATOM 663 C C . THR A 1 85 ? 9.977 -7.814 2.450 1.00 97.94 85 THR A C 1
ATOM 665 O O . THR A 1 85 ? 9.507 -7.996 3.573 1.00 97.94 85 THR A O 1
ATOM 668 N N . LEU A 1 86 ? 9.820 -6.654 1.806 1.00 97.69 86 LEU A N 1
ATOM 669 C CA . LEU A 1 86 ? 9.090 -5.530 2.382 1.00 97.69 86 LEU A CA 1
ATOM 670 C C . LEU A 1 86 ? 7.609 -5.858 2.597 1.00 97.69 86 LEU A C 1
ATOM 672 O O . LEU A 1 86 ? 7.069 -5.512 3.643 1.00 97.69 86 LEU A O 1
ATOM 676 N N . ALA A 1 87 ? 6.955 -6.533 1.651 1.00 96.94 87 ALA A N 1
ATOM 677 C CA . ALA A 1 87 ? 5.563 -6.955 1.786 1.00 96.94 87 ALA A CA 1
ATOM 678 C C . ALA A 1 87 ? 5.380 -7.903 2.981 1.00 96.94 87 ALA A C 1
ATOM 680 O O . ALA A 1 87 ? 4.476 -7.701 3.793 1.00 96.94 87 ALA A O 1
ATOM 681 N N . SER A 1 88 ? 6.292 -8.869 3.149 1.00 97.75 88 SER A N 1
ATOM 682 C CA . SER A 1 88 ? 6.307 -9.755 4.317 1.00 97.75 88 SER A CA 1
ATOM 683 C C . SER A 1 88 ? 6.461 -8.972 5.625 1.00 97.75 88 SER A C 1
ATOM 685 O O . SER A 1 88 ? 5.737 -9.231 6.585 1.00 97.75 88 SER A O 1
ATOM 687 N N . HIS A 1 89 ? 7.369 -7.992 5.673 1.00 98.12 89 HIS A N 1
ATOM 688 C CA . HIS A 1 89 ? 7.560 -7.159 6.863 1.00 98.12 89 HIS A CA 1
ATOM 689 C C . HIS A 1 89 ? 6.365 -6.247 7.148 1.00 98.12 89 HIS A C 1
ATOM 691 O O . HIS A 1 89 ? 6.012 -6.047 8.310 1.00 98.12 89 HIS A O 1
ATOM 697 N N . LEU A 1 90 ? 5.723 -5.687 6.119 1.00 97.88 90 LEU A N 1
ATOM 698 C CA . LEU A 1 90 ? 4.525 -4.866 6.293 1.00 97.88 90 LEU A CA 1
ATOM 699 C C . LEU A 1 90 ? 3.391 -5.698 6.886 1.00 97.88 90 LEU A C 1
ATOM 701 O O . LEU A 1 90 ? 2.756 -5.248 7.837 1.00 97.88 90 LEU A O 1
ATOM 705 N N . TYR A 1 91 ? 3.194 -6.926 6.407 1.00 97.06 91 TYR A N 1
ATOM 706 C CA . TYR A 1 91 ? 2.214 -7.846 6.977 1.00 97.06 91 TYR A CA 1
ATOM 707 C C . TYR A 1 91 ? 2.450 -8.071 8.478 1.00 97.06 91 TYR A C 1
ATOM 709 O O . TYR A 1 91 ? 1.562 -7.805 9.292 1.00 97.06 91 TYR A O 1
ATOM 717 N N . THR A 1 92 ? 3.663 -8.471 8.874 1.00 97.06 92 THR A N 1
ATOM 718 C CA . THR A 1 92 ? 3.987 -8.696 10.294 1.00 97.06 92 THR A CA 1
ATOM 719 C C . THR A 1 92 ? 3.908 -7.412 11.123 1.00 97.06 92 THR A C 1
ATOM 721 O O . THR A 1 92 ? 3.484 -7.447 12.277 1.00 97.06 92 THR A O 1
ATOM 724 N N . THR A 1 93 ? 4.255 -6.262 10.540 1.00 97.81 93 THR A N 1
ATOM 725 C CA . THR A 1 93 ? 4.154 -4.953 11.204 1.00 97.81 93 THR A CA 1
ATOM 726 C C . THR A 1 93 ? 2.701 -4.584 11.482 1.00 97.81 93 THR A C 1
ATOM 728 O O . THR A 1 93 ? 2.384 -4.201 12.605 1.00 97.81 93 THR A O 1
ATOM 731 N N . PHE A 1 94 ? 1.790 -4.742 10.515 1.00 97.44 94 PHE A N 1
ATOM 732 C CA . PHE A 1 94 ? 0.367 -4.469 10.738 1.00 97.44 94 PHE A CA 1
ATOM 733 C C . PHE A 1 94 ? -0.256 -5.441 11.749 1.00 97.44 94 PHE A C 1
ATOM 735 O O . PHE A 1 94 ? -1.078 -5.027 12.566 1.00 97.44 94 PHE A O 1
ATOM 742 N N . VAL A 1 95 ? 0.173 -6.706 11.769 1.00 96.50 95 VAL A N 1
ATOM 743 C CA . VAL A 1 95 ? -0.197 -7.665 12.825 1.00 96.50 95 VAL A CA 1
ATOM 744 C C . VAL A 1 95 ? 0.222 -7.166 14.211 1.00 96.50 95 VAL A C 1
ATOM 746 O O . VAL A 1 95 ? -0.601 -7.099 15.133 1.00 96.50 95 VAL A O 1
ATOM 749 N N . ALA A 1 96 ? 1.495 -6.796 14.360 1.00 96.50 96 ALA A N 1
ATOM 750 C CA . ALA A 1 96 ? 2.045 -6.306 15.618 1.00 96.50 96 ALA A CA 1
ATOM 751 C C . ALA A 1 96 ? 1.375 -4.994 16.053 1.00 96.50 96 ALA A C 1
ATOM 753 O O . ALA A 1 96 ? 1.087 -4.805 17.236 1.00 96.50 96 ALA A O 1
ATOM 754 N N . LEU A 1 97 ? 1.065 -4.114 15.098 1.00 96.75 97 LEU A N 1
ATOM 755 C CA . LEU A 1 97 ? 0.371 -2.852 15.329 1.00 96.75 97 LEU A CA 1
ATOM 756 C C . LEU A 1 97 ? -1.064 -3.079 15.819 1.00 96.75 97 LEU A C 1
ATOM 758 O O . LEU A 1 97 ? -1.452 -2.497 16.828 1.00 96.75 97 LEU A O 1
ATOM 762 N N . SER A 1 98 ? -1.826 -3.960 15.161 1.00 95.56 98 SER A N 1
ATOM 763 C CA . SER A 1 98 ? -3.182 -4.350 15.580 1.00 95.56 98 SER A CA 1
ATOM 764 C C . SER A 1 98 ? -3.187 -4.876 17.020 1.00 95.56 98 SER A C 1
ATOM 766 O O . SER A 1 98 ? -3.975 -4.422 17.851 1.00 95.56 98 SER A O 1
ATOM 768 N N . THR A 1 99 ? -2.212 -5.725 17.358 1.00 95.31 99 THR A N 1
ATOM 769 C CA . THR A 1 99 ? -2.053 -6.267 18.716 1.00 95.31 99 THR A CA 1
ATOM 770 C C . THR A 1 99 ? -1.676 -5.182 19.723 1.00 95.31 99 THR A C 1
ATOM 772 O O . THR A 1 99 ? -2.288 -5.077 20.783 1.00 95.31 99 THR A O 1
ATOM 775 N N . SER A 1 100 ? -0.705 -4.330 19.390 1.00 95.19 100 SER A N 1
ATOM 776 C CA . SER A 1 100 ? -0.235 -3.255 20.272 1.00 95.19 100 SER A CA 1
ATOM 777 C C . SER A 1 100 ? -1.332 -2.227 20.557 1.00 95.19 100 SER A C 1
ATOM 779 O O . SER A 1 100 ? -1.482 -1.774 21.692 1.00 95.19 100 SER A O 1
ATOM 781 N N . LEU A 1 101 ? -2.139 -1.883 19.549 1.00 94.62 101 LEU A N 1
ATOM 782 C CA . LEU A 1 101 ? -3.294 -0.999 19.705 1.00 94.62 101 LEU A CA 1
ATOM 783 C C . LEU A 1 101 ? -4.376 -1.634 20.583 1.00 94.62 101 LEU A C 1
ATOM 785 O O . LEU A 1 101 ? -4.950 -0.944 21.426 1.00 94.62 101 LEU A O 1
ATOM 789 N N . ALA A 1 102 ? -4.612 -2.939 20.440 1.00 92.69 102 ALA A N 1
ATOM 790 C CA . ALA A 1 102 ? -5.567 -3.659 21.272 1.00 92.69 102 ALA A CA 1
ATOM 791 C C . ALA A 1 102 ? -5.117 -3.671 22.743 1.00 92.69 102 ALA A C 1
ATOM 793 O O . ALA A 1 102 ? -5.882 -3.291 23.627 1.00 92.69 102 ALA A O 1
ATOM 794 N N . LEU A 1 103 ? -3.844 -3.991 23.004 1.00 91.75 103 LEU A N 1
ATOM 795 C CA . LEU A 1 103 ? -3.253 -3.978 24.349 1.00 91.75 103 LEU A CA 1
ATOM 796 C C . LEU A 1 103 ? -3.214 -2.580 24.980 1.00 91.75 103 LEU A C 1
ATOM 798 O O . LEU A 1 103 ? -3.280 -2.437 26.199 1.00 91.75 103 LEU A O 1
ATOM 802 N N . ARG A 1 104 ? -3.097 -1.526 24.169 1.00 91.00 104 ARG A N 1
ATOM 803 C CA . ARG A 1 104 ? -3.170 -0.152 24.672 1.00 91.00 104 ARG A CA 1
ATOM 804 C C . ARG A 1 104 ? -4.582 0.198 25.146 1.00 91.00 104 ARG A C 1
ATOM 806 O O . ARG A 1 104 ? -4.709 0.891 26.152 1.00 91.00 104 ARG A O 1
ATOM 813 N N . ARG A 1 105 ? -5.625 -0.277 24.454 1.00 87.81 105 ARG A N 1
ATOM 814 C CA . ARG A 1 105 ? -7.032 -0.016 24.812 1.00 87.81 105 ARG A CA 1
ATOM 815 C C . ARG A 1 105 ? -7.445 -0.710 26.106 1.00 87.81 105 ARG A C 1
ATOM 817 O O . ARG A 1 105 ? -8.096 -0.085 26.937 1.00 87.81 105 ARG A O 1
ATOM 824 N N . THR A 1 106 ? -6.999 -1.947 26.328 1.00 83.25 106 THR A N 1
ATOM 825 C CA . THR A 1 106 ? -7.344 -2.702 27.548 1.00 83.25 106 THR A CA 1
ATOM 826 C C . THR A 1 106 ? -6.871 -2.024 28.835 1.00 83.25 106 THR A C 1
ATOM 828 O O . THR A 1 106 ? -7.501 -2.188 29.873 1.00 83.25 106 THR A O 1
ATOM 831 N N . ARG A 1 107 ? -5.794 -1.228 28.781 1.00 82.06 107 ARG A N 1
ATOM 832 C CA . ARG A 1 107 ? -5.294 -0.473 29.944 1.00 82.06 107 ARG A CA 1
ATOM 833 C C . ARG A 1 107 ? -6.133 0.754 30.293 1.00 82.06 107 ARG A C 1
ATOM 835 O O . ARG A 1 107 ? -6.099 1.186 31.438 1.00 82.06 107 ARG A O 1
ATOM 842 N N . VAL A 1 108 ? -6.808 1.347 29.311 1.00 80.25 108 VAL A N 1
ATOM 843 C CA . VAL A 1 108 ? -7.510 2.629 29.474 1.00 80.25 108 VAL A CA 1
ATOM 844 C C . VAL A 1 108 ? -8.972 2.415 29.866 1.00 80.25 108 VAL A C 1
ATOM 846 O O . VAL A 1 108 ? -9.495 3.176 30.670 1.00 80.25 108 VAL A O 1
ATOM 849 N N . ASP A 1 109 ? -9.605 1.355 29.362 1.00 64.06 109 ASP A N 1
ATOM 850 C CA . ASP A 1 109 ? -11.062 1.180 29.435 1.00 64.06 109 ASP A CA 1
ATOM 851 C C . ASP A 1 109 ? -11.519 0.160 30.502 1.00 64.06 109 ASP A C 1
ATOM 853 O O . ASP A 1 109 ? -12.615 -0.390 30.411 1.00 64.06 109 ASP A O 1
ATOM 857 N N . ALA A 1 110 ? -10.722 -0.087 31.551 1.00 68.19 110 ALA A N 1
ATOM 858 C CA . ALA A 1 110 ? -11.128 -0.978 32.650 1.00 68.19 110 ALA A CA 1
ATOM 859 C C . ALA A 1 110 ? -12.367 -0.479 33.431 1.00 68.19 110 ALA A C 1
ATOM 861 O O . ALA A 1 110 ? -12.956 -1.256 34.181 1.00 68.19 110 ALA A O 1
ATOM 862 N N . ASP A 1 111 ? -12.770 0.784 33.244 1.00 67.38 111 ASP A N 1
ATOM 863 C CA . ASP A 1 111 ? -13.816 1.436 34.044 1.00 67.38 111 ASP A CA 1
ATOM 864 C C . ASP A 1 111 ? -15.124 1.730 33.276 1.00 67.38 111 ASP A C 1
ATOM 866 O O . ASP A 1 111 ? -16.133 2.075 33.886 1.00 67.38 111 ASP A O 1
ATOM 870 N N . GLU A 1 112 ? -15.187 1.535 31.950 1.00 60.41 112 GLU A N 1
ATOM 871 C CA . GLU A 1 112 ? -16.403 1.842 31.181 1.00 60.41 112 GLU A CA 1
ATOM 872 C C . GLU A 1 112 ? -16.811 0.727 30.209 1.00 60.41 112 GLU A C 1
ATOM 874 O O . GLU A 1 112 ? -16.170 0.478 29.191 1.00 60.41 112 GLU A O 1
ATOM 879 N N . LYS A 1 113 ? -17.976 0.114 30.477 1.00 66.81 113 LYS A N 1
ATOM 880 C CA . LYS A 1 113 ? -18.706 -0.855 29.626 1.00 66.81 113 LYS A CA 1
ATOM 881 C C . LYS A 1 113 ? -19.221 -0.254 28.301 1.00 66.81 113 LYS A C 1
ATOM 883 O O . LYS A 1 113 ? -20.305 -0.614 27.837 1.00 66.81 113 LYS A O 1
ATOM 888 N N . SER A 1 114 ? -18.512 0.698 27.703 1.00 55.84 114 SER A N 1
ATOM 889 C CA . SER A 1 114 ? -18.908 1.253 26.413 1.00 55.84 114 SER A CA 1
ATOM 890 C C . SER A 1 114 ? -18.476 0.285 25.312 1.00 55.84 114 SER A C 1
ATOM 892 O O . SER A 1 114 ? -17.317 -0.115 25.238 1.00 55.84 114 SER A O 1
ATOM 894 N N . GLY A 1 115 ? -19.427 -0.144 24.478 1.00 66.38 115 GLY A N 1
ATOM 895 C CA . GLY A 1 115 ? -19.186 -0.990 23.306 1.00 66.38 115 GLY A CA 1
ATOM 896 C C . GLY A 1 115 ? -18.411 -0.243 22.221 1.00 66.38 115 GLY A C 1
ATOM 897 O O . GLY A 1 115 ? -18.944 0.017 21.144 1.00 66.38 115 GLY A O 1
ATOM 898 N N . ARG A 1 116 ? -17.176 0.162 22.530 1.00 69.19 116 ARG A N 1
ATOM 899 C CA . ARG A 1 116 ? -16.256 0.803 21.597 1.00 69.19 116 ARG A CA 1
ATOM 900 C C . ARG A 1 116 ? -15.970 -0.146 20.444 1.00 69.19 116 ARG A C 1
ATOM 902 O O . ARG A 1 116 ? -15.703 -1.326 20.643 1.00 69.19 116 ARG A O 1
ATOM 909 N N . SER A 1 117 ? -16.033 0.392 19.234 1.00 76.50 117 SER A N 1
ATOM 910 C CA . SER A 1 117 ? -15.729 -0.357 18.028 1.00 76.50 117 SER A CA 1
ATOM 911 C C . SER A 1 117 ? -14.252 -0.775 18.004 1.00 76.50 117 SER A C 1
ATOM 913 O O . SER A 1 117 ? -13.347 0.019 18.277 1.00 76.50 117 SER A O 1
ATOM 915 N N . ASP A 1 118 ? -13.990 -2.030 17.634 1.00 89.94 118 ASP A N 1
ATOM 916 C CA . ASP A 1 118 ? -12.641 -2.609 17.483 1.00 89.94 118 ASP A CA 1
ATOM 917 C C . ASP A 1 118 ? -11.878 -2.056 16.265 1.00 89.94 118 ASP A C 1
ATOM 919 O O . ASP A 1 118 ? -11.011 -2.723 15.713 1.00 89.94 118 ASP A O 1
ATOM 923 N N . VAL A 1 119 ? -12.211 -0.851 15.803 1.00 93.44 119 VAL A N 1
ATOM 924 C CA . VAL A 1 119 ? -11.553 -0.204 14.667 1.00 93.44 119 VAL A CA 1
ATOM 925 C C . VAL A 1 119 ? -10.767 1.019 15.111 1.00 93.44 119 VAL A C 1
ATOM 927 O O . VAL A 1 119 ? -11.111 1.672 16.100 1.00 93.44 119 VAL A O 1
ATOM 930 N N . GLY A 1 120 ? -9.696 1.337 14.398 1.00 92.06 120 GLY A N 1
ATOM 931 C CA . GLY A 1 120 ? -8.945 2.577 14.561 1.00 92.06 120 GLY A CA 1
ATOM 932 C C . GLY A 1 120 ? -8.353 3.062 13.247 1.00 92.06 120 GLY A C 1
ATOM 933 O O . GLY A 1 120 ? -8.607 2.495 12.193 1.00 92.06 120 GLY A O 1
ATOM 934 N N . THR A 1 121 ? -7.549 4.114 13.321 1.00 93.38 121 THR A N 1
ATOM 935 C CA . THR A 1 121 ? -6.885 4.697 12.152 1.00 93.38 121 THR A CA 1
ATOM 936 C C . THR A 1 121 ? -5.381 4.492 12.282 1.00 93.38 121 THR A C 1
ATOM 938 O O . THR A 1 121 ? -4.813 4.708 13.356 1.00 93.38 121 THR A O 1
ATOM 941 N N . VAL A 1 122 ? -4.729 4.072 11.201 1.00 94.75 122 VAL A N 1
ATOM 942 C CA . VAL A 1 122 ? -3.271 3.882 11.142 1.00 94.75 122 VAL A CA 1
ATOM 943 C C . VAL A 1 122 ? -2.679 4.701 10.006 1.00 94.75 122 VAL A C 1
ATOM 945 O O . VAL A 1 122 ? -3.333 4.920 8.993 1.00 94.75 122 VAL A O 1
ATOM 948 N N . PHE A 1 123 ? -1.442 5.166 10.168 1.00 94.25 123 PHE A N 1
ATOM 949 C CA 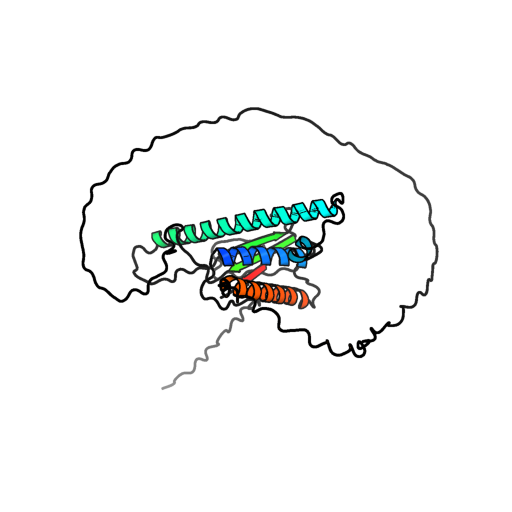. PHE A 1 123 ? -0.766 6.003 9.179 1.00 94.25 123 PHE A CA 1
ATOM 950 C C . PHE A 1 123 ? 0.559 5.364 8.762 1.00 94.25 123 PHE A C 1
ATOM 952 O O . PHE A 1 123 ? 1.315 4.885 9.606 1.00 94.25 123 PHE A O 1
ATOM 959 N N . LEU A 1 124 ? 0.849 5.385 7.465 1.00 94.38 124 LEU A N 1
ATOM 960 C CA . LEU A 1 124 ? 2.103 4.943 6.864 1.00 94.38 124 LEU A CA 1
ATOM 961 C C . LEU A 1 124 ? 2.773 6.129 6.178 1.00 94.38 124 LEU A C 1
ATOM 963 O O . LEU A 1 124 ? 2.171 6.750 5.312 1.00 94.38 124 LEU A O 1
ATOM 967 N N . ALA A 1 125 ? 4.029 6.414 6.510 1.00 92.44 125 ALA A N 1
ATOM 968 C CA . ALA A 1 125 ? 4.818 7.434 5.827 1.00 92.44 125 ALA A CA 1
ATOM 969 C C . ALA A 1 125 ? 5.856 6.786 4.899 1.00 92.44 125 ALA A C 1
ATOM 971 O O . ALA A 1 125 ? 6.655 5.955 5.324 1.00 92.44 125 ALA A O 1
ATOM 972 N N . ILE A 1 126 ? 5.869 7.203 3.635 1.00 93.25 126 ILE A N 1
ATOM 973 C CA . ILE A 1 126 ? 6.857 6.833 2.622 1.00 93.25 126 ILE A CA 1
ATOM 974 C C . ILE A 1 126 ? 7.735 8.051 2.358 1.00 93.25 126 ILE A C 1
ATOM 976 O O . ILE A 1 126 ? 7.254 9.122 1.985 1.00 93.25 126 ILE A O 1
ATOM 980 N N . VAL A 1 127 ? 9.041 7.882 2.536 1.00 93.56 127 VAL A N 1
ATOM 981 C CA . VAL A 1 127 ? 10.031 8.948 2.387 1.00 93.56 127 VAL A CA 1
ATOM 982 C C . VAL A 1 127 ? 10.961 8.594 1.231 1.00 93.56 127 VAL A C 1
ATOM 984 O O . VAL A 1 127 ? 11.625 7.563 1.256 1.00 93.56 127 VAL A O 1
ATOM 987 N N . LEU A 1 128 ? 11.002 9.446 0.207 1.00 92.31 128 LEU A N 1
ATOM 988 C CA . LEU A 1 128 ? 11.811 9.260 -0.996 1.00 92.31 128 LEU A CA 1
ATOM 989 C C . LEU A 1 128 ? 12.939 10.292 -1.037 1.00 92.31 128 LEU A C 1
ATOM 991 O O . LEU A 1 128 ? 12.702 11.496 -1.165 1.00 92.31 128 LEU A O 1
ATOM 995 N N . GLY A 1 129 ? 14.181 9.827 -0.973 1.00 93.25 129 GLY A N 1
ATOM 996 C CA . GLY A 1 129 ? 15.368 10.663 -1.117 1.00 93.25 129 GLY A CA 1
ATOM 997 C C . GLY A 1 129 ? 16.642 9.956 -0.659 1.00 93.25 129 GLY A C 1
ATOM 998 O O . GLY A 1 129 ? 16.579 8.795 -0.260 1.00 93.25 129 GLY A O 1
ATOM 999 N N . PRO A 1 130 ? 17.798 10.643 -0.717 1.00 92.12 130 PRO A N 1
ATOM 1000 C CA . PRO A 1 130 ? 19.078 10.068 -0.304 1.00 92.12 130 PRO A CA 1
ATOM 1001 C C . PRO A 1 130 ? 19.102 9.681 1.178 1.00 92.12 130 PRO A C 1
ATOM 1003 O O . PRO A 1 130 ? 19.676 8.662 1.542 1.00 92.12 130 PRO A O 1
ATOM 1006 N N . THR A 1 131 ? 18.473 10.499 2.027 1.00 93.81 131 THR A N 1
ATOM 1007 C CA . THR A 1 131 ? 18.328 10.252 3.466 1.00 93.81 131 THR A CA 1
ATOM 1008 C C . THR A 1 131 ? 16.946 10.697 3.944 1.00 93.81 131 THR A C 1
ATOM 1010 O O . THR A 1 131 ? 16.249 11.440 3.250 1.00 93.81 131 THR A O 1
ATOM 1013 N N . ILE A 1 132 ? 16.566 10.298 5.160 1.00 90.12 132 ILE A N 1
ATOM 1014 C CA . ILE A 1 132 ? 15.317 10.739 5.803 1.00 90.12 132 ILE A CA 1
ATOM 1015 C C . ILE A 1 132 ? 15.335 12.255 6.084 1.00 90.12 132 ILE A C 1
ATOM 1017 O O . ILE A 1 132 ? 14.291 12.903 6.013 1.00 90.12 132 ILE A O 1
ATOM 1021 N N . GLY A 1 133 ? 1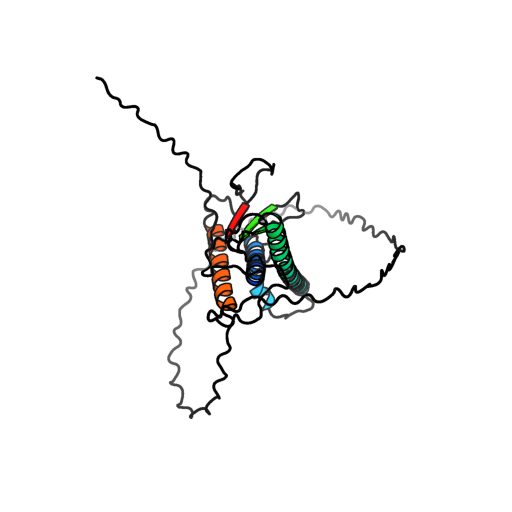6.505 12.841 6.369 1.00 88.31 133 GLY A N 1
ATOM 1022 C CA . GLY A 1 133 ? 16.654 14.279 6.633 1.00 88.31 133 GLY A CA 1
ATOM 1023 C C . GLY A 1 133 ? 16.644 15.139 5.365 1.00 88.31 133 GLY A C 1
ATOM 1024 O O . GLY A 1 133 ? 16.154 16.262 5.387 1.00 88.31 133 GLY A O 1
ATOM 1025 N N . THR A 1 134 ? 17.119 14.592 4.244 1.00 91.75 134 THR A N 1
ATOM 1026 C CA . THR A 1 134 ? 17.212 15.272 2.936 1.00 91.75 134 THR A CA 1
ATOM 1027 C C . THR A 1 134 ? 16.241 14.698 1.906 1.00 91.75 134 THR A C 1
ATOM 1029 O O . THR A 1 134 ? 16.516 14.661 0.703 1.00 91.75 134 THR A O 1
ATOM 1032 N N . ALA A 1 135 ? 15.100 14.205 2.386 1.00 89.06 135 ALA A N 1
ATOM 1033 C CA . ALA A 1 135 ? 14.077 13.607 1.549 1.00 89.06 135 ALA A CA 1
ATOM 1034 C C . ALA A 1 135 ? 13.544 14.612 0.524 1.00 89.06 135 ALA A C 1
ATOM 1036 O O . ALA A 1 135 ? 13.167 15.727 0.873 1.00 89.06 135 ALA A O 1
ATOM 1037 N N . LYS A 1 136 ? 13.472 14.191 -0.741 1.00 88.69 136 LYS A N 1
ATOM 1038 C CA . LYS A 1 136 ? 12.914 15.003 -1.829 1.00 88.69 136 LYS A CA 1
ATOM 1039 C C . LYS A 1 136 ? 11.391 14.991 -1.824 1.00 88.69 136 LYS A C 1
ATOM 1041 O O . LYS A 1 136 ? 10.767 15.916 -2.323 1.00 88.69 136 LYS A O 1
ATOM 1046 N N . SER A 1 137 ? 10.794 13.911 -1.328 1.00 85.81 137 SER A N 1
ATOM 1047 C CA . SER A 1 137 ? 9.347 13.754 -1.267 1.00 85.81 137 SER A CA 1
ATOM 1048 C C . SER A 1 137 ? 8.976 12.904 -0.063 1.00 85.81 137 SER A C 1
ATOM 1050 O O . SER A 1 137 ? 9.631 11.904 0.227 1.00 85.81 137 SER A O 1
ATOM 1052 N N . ARG A 1 138 ? 7.896 13.285 0.612 1.00 87.56 138 ARG A N 1
ATOM 1053 C CA . ARG A 1 138 ? 7.246 12.502 1.665 1.00 87.56 138 ARG A CA 1
ATOM 1054 C C . ARG A 1 138 ? 5.809 12.249 1.236 1.00 87.56 138 ARG A C 1
ATOM 1056 O O . ARG A 1 138 ? 5.222 13.102 0.580 1.00 87.56 138 ARG A O 1
ATOM 1063 N N . VAL A 1 139 ? 5.278 11.079 1.544 1.00 86.44 139 VAL A N 1
ATOM 1064 C CA . VAL A 1 139 ? 3.915 10.678 1.200 1.00 86.44 139 VAL A CA 1
ATOM 1065 C C . VAL A 1 139 ? 3.350 9.935 2.400 1.00 86.44 139 VAL A C 1
ATOM 1067 O O . VAL A 1 139 ? 3.875 8.884 2.751 1.00 86.44 139 VAL A O 1
ATOM 1070 N N . ILE A 1 140 ? 2.310 10.461 3.042 1.00 88.44 140 ILE A N 1
ATOM 1071 C CA . ILE A 1 140 ? 1.623 9.764 4.138 1.00 88.44 140 ILE A CA 1
ATOM 1072 C C . ILE A 1 140 ? 0.363 9.095 3.585 1.00 88.44 140 ILE A C 1
ATOM 1074 O O . ILE A 1 140 ? -0.291 9.666 2.728 1.00 88.44 140 ILE A O 1
ATOM 1078 N N . MET A 1 141 ? 0.028 7.901 4.055 1.00 90.81 141 MET A N 1
ATOM 1079 C CA . MET A 1 141 ? -1.198 7.163 3.765 1.00 90.81 141 MET A CA 1
ATOM 1080 C C . MET A 1 141 ? -1.895 6.858 5.091 1.00 90.81 141 MET A C 1
ATOM 1082 O O . MET A 1 141 ? -1.362 6.107 5.903 1.00 90.81 141 MET A O 1
ATOM 1086 N N . GLY A 1 142 ? -3.066 7.438 5.325 1.00 92.62 142 GLY A N 1
ATOM 1087 C CA . GLY A 1 142 ? -3.972 7.052 6.402 1.00 92.62 142 GLY A CA 1
ATOM 1088 C C . GLY A 1 142 ? -4.845 5.882 5.967 1.00 92.62 142 GLY A C 1
ATOM 1089 O O . GLY A 1 142 ? -5.296 5.862 4.828 1.00 92.62 142 GLY A O 1
ATOM 1090 N N . ILE A 1 143 ? -5.073 4.922 6.852 1.00 94.69 143 ILE A N 1
ATOM 1091 C CA . ILE A 1 143 ? -6.001 3.805 6.681 1.00 94.69 143 ILE A CA 1
ATOM 1092 C C . ILE A 1 143 ? -6.986 3.890 7.838 1.00 94.69 143 ILE A C 1
ATOM 1094 O O . ILE A 1 143 ? -6.619 3.626 8.988 1.00 94.69 143 ILE A O 1
ATOM 1098 N N . ASP A 1 144 ? -8.213 4.296 7.536 1.00 92.12 144 ASP A N 1
ATOM 1099 C CA . ASP A 1 144 ? -9.304 4.297 8.504 1.00 92.12 144 ASP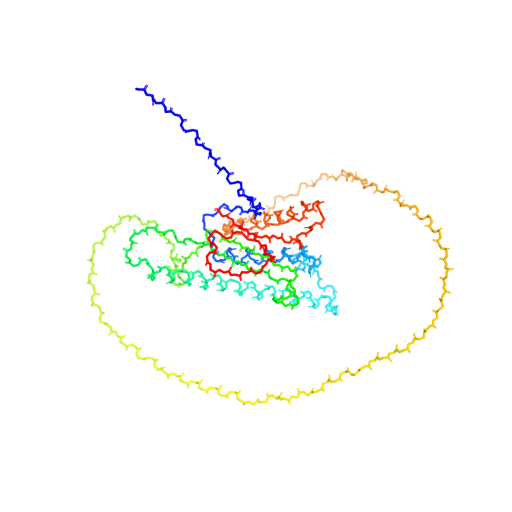 A CA 1
ATOM 1100 C C . ASP A 1 144 ? -9.987 2.923 8.600 1.00 92.12 144 ASP A C 1
ATOM 1102 O O . ASP A 1 144 ? -9.843 2.080 7.713 1.00 92.12 144 ASP A O 1
ATOM 1106 N N . GLY A 1 145 ? -10.704 2.669 9.696 1.00 93.25 145 GLY A N 1
ATOM 1107 C CA . GLY A 1 145 ? -11.399 1.392 9.901 1.00 93.25 145 GLY A CA 1
ATOM 1108 C C . GLY A 1 145 ? -10.469 0.188 10.124 1.00 93.25 145 GLY A C 1
ATOM 1109 O O . GLY A 1 145 ? -10.888 -0.956 9.949 1.00 93.25 145 GLY A O 1
ATOM 1110 N N . PHE A 1 146 ? -9.207 0.414 10.495 1.00 95.56 146 PHE A N 1
ATOM 1111 C CA . PHE A 1 146 ? -8.214 -0.628 10.748 1.00 95.56 146 PHE A CA 1
ATOM 1112 C C . PHE A 1 146 ? -8.625 -1.521 11.923 1.00 95.56 146 PHE A C 1
ATOM 1114 O O . PHE A 1 146 ? -8.848 -1.033 13.030 1.00 95.56 146 PHE A O 1
ATOM 1121 N N . ASP A 1 147 ? -8.702 -2.829 11.687 1.00 95.00 147 ASP A N 1
ATOM 1122 C CA . ASP A 1 147 ? -9.164 -3.828 12.652 1.00 95.00 147 ASP A CA 1
ATOM 1123 C C . ASP A 1 147 ? -8.116 -4.049 13.758 1.00 95.00 147 ASP A C 1
ATOM 1125 O O . ASP A 1 147 ? -6.996 -4.516 13.521 1.00 95.00 147 ASP A O 1
ATOM 1129 N N . ILE A 1 148 ? -8.484 -3.701 14.990 1.00 94.69 148 ILE A N 1
ATOM 1130 C CA . ILE A 1 148 ? -7.646 -3.769 16.187 1.00 94.69 148 ILE A CA 1
ATOM 1131 C C . ILE A 1 148 ? -8.029 -5.022 16.970 1.00 94.69 148 ILE A C 1
ATOM 1133 O O . ILE A 1 148 ? -9.052 -5.064 17.648 1.00 94.69 148 ILE A O 1
ATOM 1137 N N . LYS A 1 149 ? -7.190 -6.055 16.884 1.00 91.50 149 LYS A N 1
ATOM 1138 C CA . LYS A 1 149 ? -7.394 -7.344 17.549 1.00 91.50 149 LYS A CA 1
ATOM 1139 C C . LYS A 1 149 ? -6.079 -7.863 18.112 1.00 91.50 149 LYS A C 1
ATOM 1141 O O . LYS A 1 149 ? -5.034 -7.768 17.469 1.00 91.50 149 LYS A O 1
ATOM 1146 N N . VAL A 1 150 ? -6.139 -8.465 19.297 1.00 87.38 150 VAL A N 1
ATOM 1147 C CA . VAL A 1 150 ? -4.991 -9.151 19.902 1.00 87.38 150 VAL A CA 1
ATOM 1148 C C . VAL A 1 150 ? -4.703 -10.428 19.112 1.00 87.38 150 VAL A C 1
ATOM 1150 O O . VAL A 1 150 ? -5.597 -11.251 18.897 1.00 87.38 150 VAL A O 1
ATOM 1153 N N . TRP A 1 151 ? -3.458 -10.603 18.671 1.00 80.56 151 TRP A N 1
ATOM 1154 C CA . TRP A 1 151 ? -3.010 -11.860 18.076 1.00 80.56 151 TRP A CA 1
ATOM 1155 C C . TRP A 1 151 ? -3.195 -13.020 19.067 1.00 80.56 151 TRP A C 1
ATOM 1157 O O . TRP A 1 151 ? -2.783 -12.919 20.218 1.00 80.56 151 TRP A O 1
ATOM 1167 N N . GLY A 1 152 ? -3.839 -14.107 18.637 1.00 79.00 152 GLY A N 1
ATOM 1168 C CA . GLY A 1 152 ? -4.139 -15.272 19.484 1.00 79.00 152 GLY A CA 1
ATOM 1169 C C . GLY A 1 152 ? -5.530 -15.283 20.135 1.00 79.00 152 GLY A C 1
ATOM 1170 O O . GLY A 1 152 ? -5.978 -16.344 20.548 1.00 79.00 152 GLY A O 1
ATOM 1171 N N . LEU A 1 153 ? -6.252 -14.155 20.154 1.00 71.88 153 LEU A N 1
ATOM 1172 C CA . LEU A 1 153 ? -7.689 -14.099 20.495 1.00 71.88 153 LEU A CA 1
ATOM 1173 C C . LEU A 1 153 ? -8.578 -14.020 19.246 1.00 71.88 153 LEU A C 1
ATOM 1175 O O . LEU A 1 153 ? -9.747 -13.644 19.316 1.00 71.88 153 LEU A O 1
ATOM 1179 N N . ARG A 1 154 ? -8.011 -14.308 18.072 1.00 64.94 154 ARG A N 1
ATOM 1180 C CA . ARG A 1 154 ? -8.769 -14.334 16.827 1.00 64.94 154 ARG A CA 1
ATOM 1181 C C . ARG A 1 154 ? -9.637 -15.580 16.846 1.00 64.94 154 ARG A C 1
ATOM 1183 O O . ARG A 1 154 ? -9.122 -16.694 16.858 1.00 64.94 154 ARG A O 1
ATOM 1190 N N . ASP A 1 155 ? -10.946 -15.364 16.880 1.00 57.56 155 ASP A N 1
ATOM 1191 C CA . ASP A 1 155 ? -11.955 -16.391 16.649 1.00 57.56 155 ASP A CA 1
ATOM 1192 C C . ASP A 1 155 ? -11.839 -16.89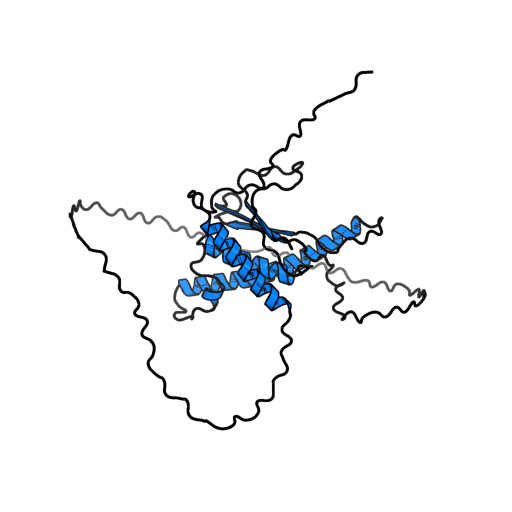9 15.197 1.00 57.56 155 ASP A C 1
ATOM 1194 O O . ASP A 1 155 ? -12.694 -16.623 14.361 1.00 57.56 155 ASP A O 1
ATOM 1198 N N . ASP A 1 156 ? -10.778 -17.639 14.872 1.00 57.75 156 ASP A N 1
ATOM 1199 C CA . ASP A 1 156 ? -10.722 -18.454 13.650 1.00 57.75 156 ASP A CA 1
ATOM 1200 C C . ASP A 1 156 ? -11.625 -19.696 13.798 1.00 57.75 156 ASP A C 1
ATOM 1202 O O . ASP A 1 156 ? -11.830 -20.467 12.859 1.00 57.75 156 ASP A O 1
ATOM 1206 N N . ALA A 1 157 ? -12.223 -19.880 14.981 1.00 54.78 157 ALA A N 1
ATOM 1207 C CA . ALA A 1 157 ? -13.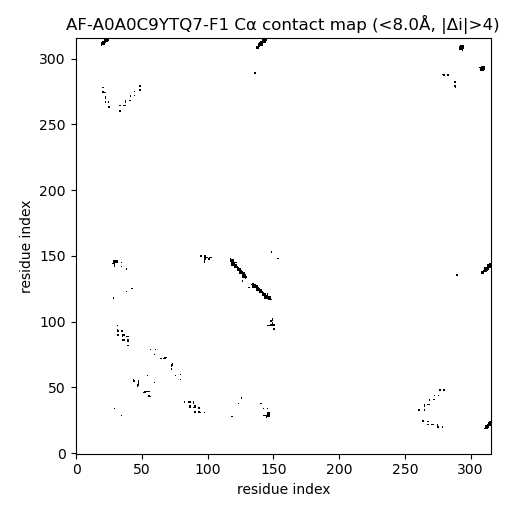387 -20.725 15.143 1.00 54.78 157 ALA A CA 1
ATOM 1208 C C . ALA A 1 157 ? -14.562 -20.059 14.405 1.00 54.78 157 ALA A C 1
ATOM 1210 O O . ALA A 1 157 ? -14.970 -18.959 14.794 1.00 54.78 157 ALA A O 1
ATOM 1211 N N . PRO A 1 158 ? -15.132 -20.690 13.357 1.00 55.41 158 PRO A N 1
ATOM 1212 C CA . PRO A 1 158 ? -16.291 -20.144 12.670 1.00 55.41 158 PRO A CA 1
ATOM 1213 C C . PRO A 1 158 ? -17.348 -19.870 13.728 1.00 55.41 158 PRO A C 1
ATOM 1215 O O . PRO A 1 158 ? -17.764 -20.794 14.430 1.00 55.41 158 PRO A O 1
ATOM 1218 N N . ARG A 1 159 ? -17.737 -18.597 13.871 1.00 48.88 159 ARG A N 1
ATOM 1219 C CA . ARG A 1 159 ? -18.835 -18.179 14.742 1.00 48.88 159 ARG A CA 1
ATOM 1220 C C . ARG A 1 159 ? -20.066 -18.971 14.330 1.00 48.88 159 ARG A C 1
ATOM 1222 O O . ARG A 1 159 ? -20.808 -18.571 13.436 1.00 48.88 159 ARG A O 1
ATOM 1229 N N . SER A 1 160 ? -20.280 -20.118 14.966 1.00 49.81 160 SER A N 1
ATOM 1230 C CA . SER A 1 160 ? -21.552 -20.807 14.901 1.00 49.81 160 SER A CA 1
ATOM 1231 C C . SER A 1 160 ? -22.568 -19.793 15.414 1.00 49.81 160 SER A C 1
ATOM 1233 O O . SER A 1 160 ? -22.338 -19.252 16.499 1.00 49.81 160 SER A O 1
ATOM 1235 N N . PRO A 1 161 ? -23.626 -19.468 14.657 1.00 56.50 161 PRO A N 1
ATOM 1236 C CA . PRO A 1 161 ? -24.609 -18.487 15.083 1.00 56.50 161 PRO A CA 1
ATOM 1237 C C . PRO A 1 161 ? -25.179 -18.948 16.421 1.00 56.50 161 PRO A C 1
ATOM 1239 O O . PRO A 1 161 ? -25.919 -19.930 16.491 1.00 56.50 161 PRO A O 1
ATOM 1242 N N . THR A 1 162 ? -24.755 -18.284 17.495 1.00 46.56 162 THR A N 1
ATOM 1243 C CA . THR A 1 162 ? -25.132 -18.628 18.858 1.00 46.56 162 THR A CA 1
ATOM 1244 C C . THR A 1 162 ? -26.610 -18.324 19.013 1.00 46.56 162 THR A C 1
ATOM 1246 O O . THR A 1 162 ? -27.018 -17.200 19.299 1.00 46.56 162 THR A O 1
ATOM 1249 N N . LEU A 1 163 ? -27.427 -19.354 18.803 1.00 56.34 163 LEU A N 1
ATOM 1250 C CA . LEU A 1 163 ? -28.767 -19.425 19.346 1.00 56.34 163 LEU A CA 1
ATOM 1251 C C . LEU A 1 163 ? -28.605 -19.295 20.864 1.00 56.34 163 LEU A C 1
ATOM 1253 O O . LEU A 1 163 ? -27.962 -20.128 21.500 1.00 56.34 163 LEU A O 1
ATOM 1257 N N . THR A 1 164 ? -29.133 -18.209 21.414 1.00 52.78 164 THR A N 1
ATOM 1258 C CA . THR A 1 164 ? -29.209 -17.896 22.841 1.00 52.78 164 THR A CA 1
ATOM 1259 C C . THR A 1 164 ? -29.502 -19.140 23.679 1.00 52.78 164 THR A C 1
ATOM 1261 O O . THR A 1 164 ? -30.652 -19.574 23.775 1.00 52.78 164 THR A O 1
ATOM 1264 N N . LYS A 1 165 ? -28.476 -19.711 24.311 1.00 48.75 165 LYS A N 1
ATOM 1265 C CA . LYS A 1 165 ? -28.657 -20.651 25.411 1.00 48.75 165 LYS A CA 1
ATOM 1266 C C . LYS A 1 165 ? -27.910 -20.109 26.614 1.00 48.75 165 LYS A C 1
ATOM 1268 O O . LYS A 1 165 ? -26.719 -20.328 26.792 1.00 48.75 165 LYS A O 1
ATOM 1273 N N . THR A 1 166 ? -28.662 -19.351 27.397 1.00 53.50 166 THR A N 1
ATOM 1274 C CA . THR A 1 166 ? -28.447 -19.085 28.814 1.00 53.50 166 THR A CA 1
ATOM 1275 C C . THR A 1 166 ? -28.024 -20.391 29.485 1.00 53.50 166 THR A C 1
ATOM 1277 O O . THR A 1 166 ? -28.831 -21.314 29.600 1.00 53.50 166 THR A O 1
ATOM 1280 N N . VAL A 1 167 ? -26.758 -20.508 29.869 1.00 53.06 167 VAL A N 1
ATOM 1281 C CA . VAL A 1 167 ? -26.308 -21.552 30.789 1.00 53.06 167 VAL A CA 1
ATOM 1282 C C . VAL A 1 167 ? -25.570 -20.844 31.904 1.00 53.06 167 VAL A C 1
ATOM 1284 O O . VAL A 1 167 ? -24.578 -20.152 31.685 1.00 53.06 167 VAL A O 1
ATOM 1287 N N . GLU A 1 168 ? -26.179 -20.958 33.075 1.00 54.72 168 GLU A N 1
ATOM 1288 C CA . GLU A 1 168 ? -25.713 -20.447 34.345 1.00 54.72 168 GLU A CA 1
ATOM 1289 C C . GLU A 1 168 ? -24.358 -21.053 34.727 1.00 54.72 168 GLU A C 1
ATOM 1291 O O . GLU A 1 168 ? -24.026 -22.184 34.374 1.00 54.72 168 GLU A O 1
ATOM 1296 N N . CYS A 1 169 ? -23.611 -20.228 35.454 1.00 51.72 169 CYS A N 1
ATOM 1297 C CA . CYS A 1 169 ? -22.478 -20.499 36.322 1.00 51.72 169 CYS A CA 1
ATOM 1298 C C . CYS A 1 169 ? -22.158 -21.978 36.598 1.00 51.72 169 CYS A C 1
ATOM 1300 O O . CYS A 1 169 ? -22.950 -22.691 37.211 1.00 51.72 169 CYS A O 1
ATOM 1302 N N . SER A 1 170 ? -20.920 -22.376 36.307 1.00 50.03 170 SER A N 1
ATOM 1303 C CA . SER A 1 170 ? -20.258 -23.422 37.083 1.00 50.03 170 SER A CA 1
ATOM 1304 C C . SER A 1 170 ? -18.871 -22.927 37.470 1.00 50.03 170 SER A C 1
ATOM 1306 O O . SER A 1 170 ? -17.955 -22.890 36.652 1.00 50.03 170 SER A O 1
ATOM 1308 N N . GLU A 1 171 ? -18.761 -22.504 38.726 1.00 56.41 171 GLU A N 1
ATOM 1309 C CA . GLU A 1 171 ? -17.507 -22.346 39.453 1.00 56.41 171 GLU A CA 1
ATOM 1310 C C . GLU A 1 171 ? -16.761 -23.685 39.394 1.00 56.41 171 GLU A C 1
ATOM 1312 O O . GLU A 1 171 ? -17.272 -24.703 39.859 1.00 56.41 171 GLU A O 1
ATOM 1317 N N . ASN A 1 172 ? -15.582 -23.714 38.778 1.00 52.62 172 ASN A N 1
ATOM 1318 C CA . ASN A 1 172 ? -14.664 -24.835 38.925 1.00 52.62 172 ASN A CA 1
ATOM 1319 C C . ASN A 1 172 ? -13.278 -24.278 39.234 1.00 52.62 172 ASN A C 1
ATOM 1321 O O . ASN A 1 172 ? -12.511 -23.921 38.341 1.00 52.62 172 ASN A O 1
ATOM 1325 N N . ASP A 1 173 ? -13.037 -24.166 40.535 1.00 59.06 173 ASP A N 1
ATOM 1326 C CA . ASP A 1 173 ? -11.761 -23.882 41.178 1.00 59.06 173 ASP A CA 1
ATOM 1327 C C . ASP A 1 173 ? -10.814 -25.064 40.902 1.00 59.06 173 ASP A C 1
ATOM 1329 O O . ASP A 1 173 ? -10.960 -26.151 41.466 1.00 59.06 173 ASP A O 1
ATOM 1333 N N . GLY A 1 174 ? -9.887 -24.883 39.961 1.00 57.19 174 GLY A N 1
ATOM 1334 C CA . GLY A 1 174 ? -8.845 -25.855 39.629 1.00 57.19 174 GLY A CA 1
ATOM 1335 C C . GLY A 1 174 ? -7.477 -25.292 40.020 1.00 57.19 174 GLY A C 1
ATOM 1336 O O . GLY A 1 174 ? -7.141 -24.206 39.548 1.00 57.19 174 GLY A O 1
ATOM 1337 N N . PRO A 1 175 ? -6.698 -25.972 40.880 1.00 59.00 175 PRO A N 1
ATOM 1338 C CA . PRO A 1 175 ? -5.478 -25.414 41.444 1.00 59.00 175 PRO A CA 1
ATOM 1339 C C . PRO A 1 175 ? -4.372 -25.236 40.399 1.00 59.00 175 PRO A C 1
ATOM 1341 O O . PRO A 1 175 ? -4.143 -26.083 39.539 1.00 59.00 175 PRO A O 1
ATOM 1344 N N . SER A 1 176 ? -3.701 -24.096 40.552 1.00 59.09 176 SER A N 1
ATOM 1345 C CA . SER A 1 176 ? -2.463 -23.652 39.921 1.00 59.09 176 SER A CA 1
ATOM 1346 C C . SER A 1 176 ? -1.370 -24.724 39.969 1.00 59.09 176 SER A C 1
ATOM 1348 O O . SER A 1 176 ? -0.884 -25.063 41.046 1.00 59.09 176 SER A O 1
ATOM 1350 N N . GLU A 1 177 ? -0.963 -25.220 38.802 1.00 54.06 177 GLU A N 1
ATOM 1351 C CA . GLU A 1 177 ? 0.285 -25.967 38.627 1.00 54.06 177 GLU A CA 1
ATOM 1352 C C . GLU A 1 177 ? 1.351 -24.972 38.158 1.00 54.06 177 GLU A C 1
ATOM 1354 O O . GLU A 1 177 ? 1.319 -24.449 37.041 1.00 54.06 177 GLU A O 1
ATOM 1359 N N . GLU A 1 178 ? 2.261 -24.661 39.074 1.00 54.03 178 GLU A N 1
ATOM 1360 C CA . GLU A 1 178 ? 3.391 -23.765 38.876 1.00 54.03 178 GLU A CA 1
ATOM 1361 C C . GLU A 1 178 ? 4.432 -24.471 38.002 1.00 54.03 178 GLU A C 1
ATOM 1363 O O . GLU A 1 178 ? 5.153 -25.357 38.458 1.00 54.03 178 GLU A O 1
ATOM 1368 N N . SER A 1 179 ? 4.479 -24.118 36.716 1.00 56.34 179 SER A N 1
ATOM 1369 C CA . SER A 1 179 ? 5.492 -24.640 35.800 1.00 56.34 179 SER A CA 1
ATOM 1370 C C . SER A 1 179 ? 6.713 -23.726 35.812 1.00 56.34 179 SER A C 1
ATOM 1372 O O . SER A 1 179 ? 6.818 -22.772 35.042 1.00 56.34 179 SER A O 1
ATOM 1374 N N . ASP A 1 180 ? 7.625 -24.067 36.713 1.00 63.53 180 ASP A N 1
ATOM 1375 C CA . ASP A 1 180 ? 9.001 -23.591 36.805 1.00 63.53 180 ASP A CA 1
ATOM 1376 C C . ASP A 1 180 ? 9.746 -23.944 35.499 1.00 63.53 180 ASP A C 1
ATOM 1378 O O . ASP A 1 180 ? 9.973 -25.115 35.187 1.00 63.53 180 ASP A O 1
ATOM 1382 N N . SER A 1 181 ? 10.055 -22.943 34.671 1.00 58.81 181 SER A N 1
ATOM 1383 C CA . SER A 1 181 ? 10.737 -23.122 33.382 1.00 58.81 181 SER A CA 1
ATOM 1384 C C . SER A 1 181 ? 11.983 -22.249 33.327 1.00 58.81 181 SER A C 1
ATOM 1386 O O . SER A 1 181 ? 11.966 -21.153 32.773 1.00 58.81 181 SER A O 1
ATOM 1388 N N . HIS A 1 182 ? 13.039 -22.793 33.929 1.00 56.75 182 HIS A N 1
ATOM 1389 C CA . HIS A 1 182 ? 14.459 -22.636 33.619 1.00 56.75 182 HIS A CA 1
ATOM 1390 C C . HIS A 1 182 ? 14.862 -21.464 32.712 1.00 56.75 182 HIS A C 1
ATOM 1392 O O . HIS A 1 182 ? 14.860 -21.544 31.485 1.00 56.75 182 HIS A O 1
ATOM 1398 N N . ASP A 1 183 ? 15.316 -20.425 33.401 1.00 61.94 183 ASP A N 1
ATOM 1399 C CA . ASP A 1 183 ? 16.496 -19.623 33.098 1.00 61.94 183 ASP A CA 1
ATOM 1400 C C . ASP A 1 183 ? 17.529 -20.370 32.227 1.00 61.94 183 ASP A C 1
ATOM 1402 O O . ASP A 1 183 ? 18.081 -21.402 32.618 1.00 61.94 183 ASP A O 1
ATOM 1406 N N . SER A 1 184 ? 17.743 -19.879 31.009 1.00 58.56 184 SER A N 1
ATOM 1407 C CA . SER A 1 184 ? 18.827 -20.301 30.121 1.00 58.56 184 SER A CA 1
ATOM 1408 C C . SER A 1 184 ? 19.523 -19.045 29.629 1.00 58.56 184 SER A C 1
ATOM 1410 O O . SER A 1 184 ? 19.174 -18.466 28.600 1.00 58.56 184 SER A O 1
ATOM 1412 N N . GLU A 1 185 ? 20.482 -18.608 30.436 1.00 63.12 185 GLU A N 1
ATOM 1413 C CA . GLU A 1 185 ? 21.472 -17.610 30.075 1.00 63.12 185 GLU A CA 1
ATOM 1414 C C . GLU A 1 185 ? 22.426 -18.223 29.040 1.00 63.12 185 GLU A C 1
ATOM 1416 O O . GLU A 1 185 ? 23.369 -18.933 29.384 1.00 63.12 185 GLU A O 1
ATOM 1421 N N . GLU A 1 186 ? 22.166 -17.983 27.754 1.00 57.69 186 GLU A N 1
ATOM 1422 C CA . GLU A 1 186 ? 23.183 -18.158 26.715 1.00 57.69 186 GLU A CA 1
ATOM 1423 C C . GLU A 1 186 ? 23.796 -16.800 26.381 1.00 57.69 186 GLU A C 1
ATOM 1425 O O . GLU A 1 186 ? 23.382 -16.061 25.487 1.00 57.69 186 GLU A O 1
ATOM 1430 N N . ASP A 1 187 ? 24.798 -16.504 27.200 1.00 62.12 187 ASP A N 1
ATOM 1431 C CA . ASP A 1 187 ? 25.911 -15.606 26.958 1.00 62.12 187 ASP A CA 1
ATOM 1432 C C . ASP A 1 187 ? 26.651 -16.038 25.679 1.00 62.12 187 ASP A C 1
ATOM 1434 O O . ASP A 1 187 ? 27.332 -17.067 25.646 1.00 62.12 187 ASP A O 1
ATOM 1438 N N . VAL A 1 188 ? 26.478 -15.278 24.595 1.00 65.31 188 VAL A N 1
ATOM 1439 C CA . VAL A 1 188 ? 27.274 -15.435 23.371 1.00 65.31 188 VAL A CA 1
ATOM 1440 C C . VAL A 1 188 ? 27.977 -14.118 23.068 1.00 65.31 188 VAL A C 1
ATOM 1442 O O . VAL A 1 188 ? 27.622 -13.377 22.151 1.00 65.31 188 VAL A O 1
ATOM 1445 N N . GLU A 1 189 ? 29.011 -13.847 23.859 1.00 62.50 189 GLU A N 1
ATOM 1446 C CA . GLU A 1 189 ? 30.157 -13.021 23.485 1.00 62.50 189 GLU A CA 1
ATOM 1447 C C . GLU A 1 189 ? 30.661 -13.442 22.090 1.00 62.50 189 GLU A C 1
ATOM 1449 O O . GLU A 1 189 ? 31.380 -14.428 21.927 1.00 62.50 189 GLU A O 1
ATOM 1454 N N . THR A 1 190 ? 30.266 -12.701 21.052 1.00 57.81 190 THR A N 1
ATOM 1455 C CA . THR A 1 190 ? 30.946 -12.722 19.748 1.00 57.81 190 THR A CA 1
ATOM 1456 C C . THR A 1 190 ? 31.754 -11.439 19.622 1.00 57.81 190 THR A C 1
ATOM 1458 O O . THR A 1 190 ? 31.420 -10.526 18.868 1.00 57.81 190 THR A O 1
ATOM 1461 N N . ASP A 1 191 ? 32.817 -11.382 20.420 1.00 59.84 191 ASP A N 1
ATOM 1462 C CA . ASP A 1 191 ? 34.005 -10.590 20.138 1.00 59.84 191 ASP A CA 1
ATOM 1463 C C . ASP A 1 191 ? 34.854 -11.350 19.107 1.00 59.84 191 ASP A C 1
ATOM 1465 O O . ASP A 1 191 ? 35.137 -12.541 19.269 1.00 59.84 191 ASP A O 1
ATOM 1469 N N . GLY A 1 192 ? 35.266 -10.665 18.040 1.00 52.03 192 GLY A N 1
ATOM 1470 C CA . GLY A 1 192 ? 36.352 -11.150 17.197 1.00 52.03 192 GLY A CA 1
ATOM 1471 C C . GLY A 1 192 ? 36.185 -10.951 15.695 1.00 52.03 192 GLY A C 1
ATOM 1472 O O . GLY A 1 192 ? 35.602 -11.783 15.008 1.00 52.03 192 GLY A O 1
ATOM 1473 N N . SER A 1 193 ? 36.933 -9.962 15.197 1.00 52.81 193 SER A N 1
ATOM 1474 C CA . SER A 1 193 ? 37.464 -9.847 13.827 1.00 52.81 193 SER A CA 1
ATOM 1475 C C . SER A 1 193 ? 36.475 -9.403 12.734 1.00 52.81 193 SER A C 1
ATOM 1477 O O . SER A 1 193 ? 35.386 -9.931 12.594 1.00 52.81 193 SER A O 1
ATOM 1479 N N . THR A 1 194 ? 36.799 -8.446 11.865 1.00 53.12 194 THR A N 1
ATOM 1480 C CA . THR A 1 194 ? 38.138 -8.053 11.413 1.00 53.12 194 THR A CA 1
ATOM 1481 C C . THR A 1 194 ? 38.078 -6.653 10.827 1.00 53.12 194 THR A C 1
ATOM 1483 O O . THR A 1 194 ? 37.348 -6.388 9.872 1.00 53.12 194 THR A O 1
ATOM 1486 N N . GLU A 1 195 ? 38.921 -5.775 11.352 1.00 61.22 195 GLU A N 1
ATOM 1487 C CA . GLU A 1 195 ? 39.366 -4.597 10.628 1.00 61.22 195 GLU A CA 1
ATOM 1488 C C . GLU A 1 195 ? 40.260 -5.068 9.481 1.00 61.22 195 GLU A C 1
ATOM 1490 O O . GLU A 1 195 ? 41.323 -5.653 9.685 1.00 61.22 195 GLU A O 1
ATOM 1495 N N . SER A 1 196 ? 39.791 -4.877 8.258 1.00 54.09 196 SER A N 1
ATOM 1496 C CA . SER A 1 196 ? 40.570 -5.015 7.033 1.00 54.09 196 SER A CA 1
ATOM 1497 C C . SER A 1 196 ? 39.746 -4.322 5.950 1.00 54.09 196 SER A C 1
ATOM 1499 O O . SER A 1 196 ? 38.535 -4.504 5.904 1.00 54.09 196 SER A O 1
ATOM 1501 N N . LEU A 1 197 ? 40.260 -3.550 5.019 1.00 52.94 197 LEU A N 1
ATOM 1502 C CA . LEU A 1 197 ? 41.603 -3.144 4.672 1.00 52.94 197 LEU A CA 1
ATOM 1503 C C . LEU A 1 197 ? 41.315 -2.217 3.476 1.00 52.94 197 LEU A C 1
ATOM 1505 O O . LEU A 1 197 ? 40.587 -2.604 2.570 1.00 52.94 197 LEU A O 1
ATOM 1509 N N . TYR A 1 198 ? 41.781 -0.983 3.545 1.00 52.12 198 TYR A N 1
ATOM 1510 C CA . TYR A 1 198 ? 41.983 -0.020 2.456 1.00 52.12 198 TYR A CA 1
ATOM 1511 C C . TYR A 1 198 ? 41.841 -0.591 1.029 1.00 52.12 198 TYR A C 1
ATOM 1513 O O . TYR A 1 198 ? 42.716 -1.324 0.586 1.00 52.12 198 TYR A O 1
ATOM 1521 N N . GLU A 1 199 ? 40.822 -0.146 0.287 1.00 56.41 199 GLU A N 1
ATOM 1522 C CA . GLU A 1 199 ? 40.958 0.117 -1.154 1.00 56.41 199 GLU A CA 1
ATOM 1523 C C . GLU A 1 199 ? 40.606 1.584 -1.397 1.00 56.41 199 GLU A C 1
ATOM 1525 O O . GLU A 1 199 ? 39.484 1.985 -1.702 1.00 56.41 199 GLU A O 1
ATOM 1530 N N . THR A 1 200 ? 41.623 2.393 -1.126 1.00 57.66 200 THR A N 1
ATOM 1531 C CA . THR A 1 200 ? 41.992 3.553 -1.923 1.00 57.66 200 THR A CA 1
ATOM 1532 C C . THR A 1 200 ? 41.850 3.219 -3.413 1.00 57.66 200 THR A C 1
ATOM 1534 O O . THR A 1 200 ? 42.630 2.418 -3.921 1.00 57.66 200 THR A O 1
ATOM 1537 N N . ASP A 1 201 ? 40.897 3.838 -4.109 1.00 54.41 201 ASP A N 1
ATOM 1538 C CA . ASP A 1 201 ? 41.001 4.017 -5.559 1.00 54.41 201 ASP A CA 1
ATOM 1539 C C . ASP A 1 201 ? 41.245 5.507 -5.793 1.00 54.41 201 ASP A C 1
ATOM 1541 O O . ASP A 1 201 ? 40.352 6.352 -5.658 1.00 54.41 201 ASP A O 1
ATOM 1545 N N . GLU A 1 202 ? 42.532 5.800 -5.966 1.00 56.81 202 GLU A N 1
ATOM 1546 C CA . GLU A 1 202 ? 43.074 7.109 -6.278 1.00 56.81 202 GLU A CA 1
ATOM 1547 C C . GLU A 1 202 ? 42.567 7.589 -7.641 1.00 56.81 202 GLU A C 1
ATOM 1549 O O . GLU A 1 202 ? 42.229 6.830 -8.547 1.00 56.81 202 GLU A O 1
ATOM 1554 N N . GLU A 1 203 ? 42.528 8.908 -7.749 1.00 55.22 203 GLU A N 1
ATOM 1555 C CA . GLU A 1 203 ? 42.473 9.697 -8.969 1.00 55.22 203 GLU A CA 1
ATOM 1556 C C . GLU A 1 203 ? 42.811 8.995 -10.305 1.00 55.22 203 GLU A C 1
ATOM 1558 O O . GLU A 1 203 ? 43.947 8.623 -10.590 1.00 55.22 203 GLU A O 1
ATOM 1563 N N . SER A 1 204 ? 41.853 9.011 -11.238 1.00 52.56 204 SER A N 1
ATOM 1564 C CA . SER A 1 204 ? 42.187 9.110 -12.663 1.00 52.56 204 SER A CA 1
ATOM 1565 C C . SER A 1 204 ? 41.796 10.490 -13.178 1.00 52.56 204 SER A C 1
ATOM 1567 O O . SER A 1 204 ? 40.735 10.715 -13.762 1.00 52.56 204 SER A O 1
ATOM 1569 N N . THR A 1 205 ? 42.686 11.440 -12.912 1.00 53.41 205 THR A N 1
ATOM 1570 C CA . THR A 1 205 ? 42.835 12.692 -13.648 1.00 53.41 205 THR A CA 1
ATOM 1571 C C . THR A 1 205 ? 43.402 12.380 -15.035 1.00 53.41 205 THR A C 1
ATOM 1573 O O . THR A 1 205 ? 44.603 12.450 -15.275 1.00 53.41 205 THR A O 1
ATOM 1576 N N . VAL A 1 206 ? 42.531 12.034 -15.984 1.00 60.72 206 VAL A N 1
ATOM 1577 C CA . VAL A 1 206 ? 42.873 12.142 -17.409 1.00 60.72 206 VAL A CA 1
ATOM 1578 C C . VAL A 1 206 ? 42.521 13.537 -17.898 1.00 60.72 206 VAL A C 1
ATOM 1580 O O . VAL A 1 206 ? 41.415 13.828 -18.346 1.00 60.72 206 VAL A O 1
ATOM 1583 N N . ASP A 1 207 ? 43.524 14.395 -17.771 1.00 53.84 207 ASP A N 1
ATOM 1584 C CA . ASP A 1 207 ? 43.713 15.593 -18.569 1.00 53.84 207 ASP A CA 1
ATOM 1585 C C . ASP A 1 207 ? 43.871 15.157 -20.040 1.00 53.84 207 ASP A C 1
ATOM 1587 O O . ASP A 1 207 ? 44.887 14.573 -20.428 1.00 53.84 207 ASP A O 1
ATOM 1591 N N . GLN A 1 208 ? 42.833 15.358 -20.855 1.00 54.84 208 GLN A N 1
ATOM 1592 C CA . GLN A 1 208 ? 42.935 15.305 -22.312 1.00 54.84 208 GLN A CA 1
ATOM 1593 C C . GLN A 1 208 ? 42.238 16.517 -22.929 1.00 54.84 208 GLN A C 1
ATOM 1595 O O . GLN A 1 208 ? 41.040 16.532 -23.185 1.00 54.84 208 GLN A O 1
ATOM 1600 N N . THR A 1 209 ? 43.073 17.532 -23.149 1.00 50.25 209 THR A N 1
ATOM 1601 C CA . THR A 1 209 ? 43.270 18.204 -24.440 1.00 50.25 209 THR A CA 1
ATOM 1602 C C . THR A 1 209 ? 42.039 18.773 -25.142 1.00 50.25 209 THR A C 1
ATOM 1604 O O . THR A 1 209 ? 41.267 18.076 -25.792 1.00 50.25 209 THR A O 1
ATOM 1607 N N . SER A 1 210 ? 42.001 20.103 -25.128 1.00 60.34 210 SER A N 1
ATOM 1608 C CA . SER A 1 210 ? 41.519 20.994 -26.181 1.00 60.34 210 SER A CA 1
ATOM 1609 C C . SER A 1 210 ? 41.588 20.400 -27.596 1.00 60.34 210 SER A C 1
ATOM 1611 O O . SER A 1 210 ? 42.676 20.082 -28.072 1.00 60.34 210 SER A O 1
ATOM 1613 N N . SER A 1 211 ? 40.460 20.352 -28.304 1.00 48.34 211 SER A N 1
ATOM 1614 C CA . SER A 1 211 ? 40.373 20.449 -29.774 1.00 48.34 211 SER A CA 1
ATOM 1615 C C . SER A 1 211 ? 38.942 20.882 -30.109 1.00 48.34 211 SER A C 1
ATOM 1617 O O . SER A 1 211 ? 37.991 20.188 -29.778 1.00 48.34 211 SER A O 1
ATOM 1619 N N . GLU A 1 212 ? 38.761 22.151 -30.457 1.00 50.44 212 GLU A N 1
ATOM 1620 C CA . GLU A 1 212 ? 38.442 22.585 -31.827 1.00 50.44 212 GLU A CA 1
ATOM 1621 C C . GLU A 1 212 ? 36.939 22.812 -32.022 1.00 50.44 212 GLU A C 1
ATOM 1623 O O . GLU A 1 212 ? 36.147 21.919 -32.302 1.00 50.44 212 GLU A O 1
ATOM 1628 N N . ASP A 1 213 ? 36.593 24.076 -31.783 1.00 53.41 213 ASP A N 1
ATOM 1629 C CA . ASP A 1 213 ? 35.753 24.927 -32.625 1.00 53.41 213 ASP A CA 1
ATOM 1630 C C . ASP A 1 213 ? 35.362 24.283 -33.971 1.00 53.41 213 ASP A C 1
ATOM 1632 O O . ASP A 1 213 ? 36.169 24.163 -34.893 1.00 53.41 213 ASP A O 1
ATOM 1636 N N . GLY A 1 214 ? 34.109 23.843 -34.049 1.00 49.59 214 GLY A N 1
ATOM 1637 C CA . GLY A 1 214 ? 33.498 23.218 -35.215 1.00 49.59 214 GLY A CA 1
ATOM 1638 C C . GLY A 1 214 ? 32.085 23.754 -35.385 1.00 49.59 214 GLY A C 1
ATOM 1639 O O . GLY A 1 214 ? 31.107 23.086 -35.058 1.00 49.59 214 GLY A O 1
ATOM 1640 N N . GLU A 1 215 ? 32.001 24.998 -35.845 1.00 58.16 215 GLU A N 1
ATOM 1641 C CA . GLU A 1 215 ? 30.787 25.624 -36.358 1.00 58.16 215 GLU A CA 1
ATOM 1642 C C . GLU A 1 215 ? 30.349 24.878 -37.633 1.00 58.16 215 GLU A C 1
ATOM 1644 O O . GLU A 1 215 ? 30.818 25.174 -38.732 1.00 58.16 215 GLU A O 1
ATOM 1649 N N . GLU A 1 216 ? 29.454 23.897 -37.501 1.00 52.22 216 GLU A N 1
ATOM 1650 C CA . GLU A 1 216 ? 28.720 23.335 -38.638 1.00 52.22 216 GLU A CA 1
ATOM 1651 C C . GLU A 1 216 ? 27.231 23.673 -38.519 1.00 52.22 216 GLU A C 1
ATOM 1653 O O . GLU A 1 216 ? 26.431 23.010 -37.857 1.00 52.22 216 GLU A O 1
ATOM 1658 N N . ASP A 1 217 ? 26.899 24.767 -39.197 1.00 54.16 217 ASP A N 1
ATOM 1659 C CA . ASP A 1 217 ? 25.579 25.164 -39.663 1.00 54.16 217 ASP A CA 1
ATOM 1660 C C . ASP A 1 217 ? 24.906 23.992 -40.403 1.00 54.16 217 ASP A C 1
ATOM 1662 O O . ASP A 1 217 ? 25.158 23.740 -41.582 1.00 54.16 217 ASP A O 1
ATOM 1666 N N . SER A 1 218 ? 24.062 23.237 -39.695 1.00 54.41 218 SER A N 1
ATOM 1667 C CA . SER A 1 218 ? 23.198 22.217 -40.291 1.00 54.41 218 SER A CA 1
ATOM 1668 C C . SER A 1 218 ? 21.745 22.642 -40.143 1.00 54.41 218 SER A C 1
ATOM 1670 O O . SER A 1 218 ? 21.004 22.231 -39.249 1.00 54.41 218 SER A O 1
ATOM 1672 N N . SER A 1 219 ? 21.347 23.511 -41.065 1.00 57.44 219 SER A N 1
ATOM 1673 C CA . SER A 1 219 ? 19.965 23.836 -41.402 1.00 57.44 219 SER A CA 1
ATOM 1674 C C . SER A 1 219 ? 19.291 22.618 -42.056 1.00 57.44 219 SER A C 1
ATOM 1676 O O . SER A 1 219 ? 19.006 22.573 -43.251 1.00 57.44 219 SER A O 1
ATOM 1678 N N . GLY A 1 220 ? 19.050 21.589 -41.242 1.00 49.44 220 GLY A N 1
ATOM 1679 C CA . G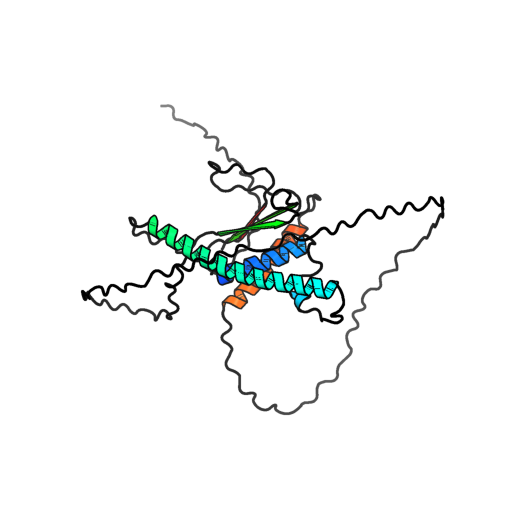LY A 1 220 ? 18.251 20.418 -41.579 1.00 49.44 220 GLY A CA 1
ATOM 1680 C C . GLY A 1 220 ? 16.770 20.691 -41.343 1.00 49.44 220 GLY A C 1
ATOM 1681 O O . GLY A 1 220 ? 16.245 20.455 -40.259 1.00 49.44 220 GLY A O 1
ATOM 1682 N N . ASP A 1 221 ? 16.103 21.192 -42.377 1.00 56.31 221 ASP A N 1
ATOM 1683 C CA . ASP A 1 221 ? 14.648 21.302 -42.510 1.00 56.31 221 ASP A CA 1
ATOM 1684 C C . ASP A 1 221 ? 14.019 19.887 -42.575 1.00 56.31 221 ASP A C 1
ATOM 1686 O O . ASP A 1 221 ? 13.586 19.409 -43.626 1.00 56.31 221 ASP A O 1
ATOM 1690 N N . GLU A 1 222 ? 14.031 19.146 -41.459 1.00 53.00 222 GLU A N 1
ATOM 1691 C CA . GLU A 1 222 ? 13.329 17.864 -41.343 1.00 53.00 222 GLU A CA 1
ATOM 1692 C C . GLU A 1 222 ? 11.871 18.105 -40.956 1.00 53.00 222 GLU A C 1
ATOM 1694 O O . GLU A 1 222 ? 11.470 18.186 -39.793 1.00 53.00 222 GLU A O 1
ATOM 1699 N N . ARG A 1 223 ? 11.054 18.217 -42.005 1.00 59.72 223 ARG A N 1
ATOM 1700 C CA . ARG A 1 223 ? 9.597 18.141 -41.935 1.00 59.72 223 ARG A CA 1
ATOM 1701 C C . ARG A 1 223 ? 9.149 16.974 -41.043 1.00 59.72 223 ARG A C 1
ATOM 1703 O O . ARG A 1 223 ? 9.588 15.843 -41.267 1.00 59.72 223 ARG A O 1
ATOM 1710 N N . PRO A 1 224 ? 8.184 17.190 -40.132 1.00 69.38 224 PRO A N 1
ATOM 1711 C CA .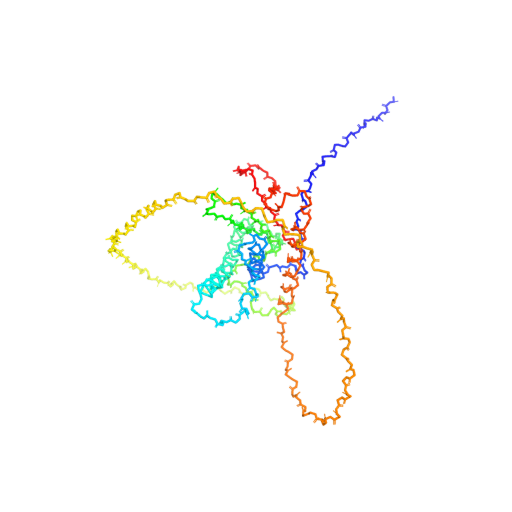 PRO A 1 224 ? 7.579 16.097 -39.388 1.00 69.38 224 PRO A CA 1
ATOM 1712 C C . PRO A 1 224 ? 6.927 15.107 -40.370 1.00 69.38 224 PRO A C 1
ATOM 1714 O O . PRO A 1 224 ? 6.195 15.537 -41.273 1.00 69.38 224 PRO A O 1
ATOM 1717 N N . PRO A 1 225 ? 7.160 13.787 -40.239 1.00 68.75 225 PRO A N 1
ATOM 1718 C CA . PRO A 1 225 ? 6.490 12.811 -41.079 1.00 68.75 225 PRO A CA 1
ATOM 1719 C C . PRO A 1 225 ? 4.977 12.900 -40.856 1.00 68.75 225 PRO A C 1
ATOM 1721 O O . PRO A 1 225 ? 4.468 12.752 -39.745 1.00 68.75 225 PRO A O 1
ATOM 1724 N N . LEU A 1 226 ? 4.265 13.150 -41.954 1.00 54.28 226 LEU A N 1
ATOM 1725 C CA . LEU A 1 226 ? 2.812 13.122 -42.047 1.00 54.28 226 LEU A CA 1
ATOM 1726 C C . LEU A 1 226 ? 2.266 11.801 -41.487 1.00 54.28 226 LEU A C 1
ATOM 1728 O O . LEU A 1 226 ? 2.486 10.726 -42.044 1.00 54.28 226 LEU A O 1
ATOM 1732 N N . SER A 1 227 ? 1.533 11.928 -40.383 1.00 55.00 227 SER A N 1
ATOM 1733 C CA . SER A 1 227 ? 0.261 11.259 -40.105 1.00 55.00 227 SER A CA 1
ATOM 1734 C C . SER A 1 227 ? 0.043 9.929 -40.837 1.00 55.00 227 SER A C 1
ATOM 1736 O O . SER A 1 227 ? -0.717 9.850 -41.801 1.00 55.00 227 SER A O 1
ATOM 1738 N N . ARG A 1 228 ? 0.640 8.842 -40.337 1.00 49.56 228 ARG A N 1
ATOM 1739 C CA . ARG A 1 228 ? 0.116 7.500 -40.616 1.00 49.56 228 ARG A CA 1
ATOM 1740 C C . ARG A 1 228 ? -1.036 7.228 -39.660 1.00 49.56 228 ARG A C 1
ATOM 1742 O O . ARG A 1 228 ? -0.846 6.744 -38.549 1.00 49.56 228 ARG A O 1
ATOM 1749 N N . SER A 1 229 ? -2.237 7.580 -40.106 1.00 61.06 229 SER A N 1
ATOM 1750 C CA . SER A 1 229 ? -3.486 7.089 -39.535 1.00 61.06 229 SER A CA 1
ATOM 1751 C C . SER A 1 229 ? -3.429 5.557 -39.434 1.00 61.06 229 SER A C 1
ATOM 1753 O O . SER A 1 229 ? -3.108 4.908 -40.433 1.00 61.06 229 SER A O 1
ATOM 1755 N N . PRO A 1 230 ? -3.741 4.949 -38.278 1.00 61.72 230 PRO A N 1
ATOM 1756 C CA . PRO A 1 230 ? -3.934 3.512 -38.215 1.00 61.72 230 PRO A CA 1
ATOM 1757 C C . PRO A 1 230 ? -5.234 3.197 -38.956 1.00 61.72 230 PRO A C 1
ATOM 1759 O O . PRO A 1 230 ? -6.334 3.393 -38.442 1.00 61.72 230 PRO A O 1
ATOM 1762 N N . SER A 1 231 ? -5.119 2.754 -40.206 1.00 48.94 231 SER A N 1
ATOM 1763 C CA . SER A 1 231 ? -6.241 2.167 -40.926 1.00 48.94 231 SER A CA 1
ATOM 1764 C C . SER A 1 231 ? -6.695 0.924 -40.164 1.00 48.94 231 SER A C 1
ATOM 1766 O O . SER A 1 231 ? -6.007 -0.099 -40.156 1.00 48.94 231 SER A O 1
ATOM 1768 N N . LEU A 1 232 ? -7.860 1.032 -39.520 1.00 50.00 232 LEU A N 1
ATOM 1769 C CA . LEU A 1 232 ? -8.659 -0.079 -39.013 1.00 50.00 232 LEU A CA 1
ATOM 1770 C C . LEU A 1 232 ? -9.005 -0.991 -40.191 1.00 50.00 232 LEU A C 1
ATOM 1772 O O . LEU A 1 232 ? -10.043 -0.860 -40.837 1.00 50.00 232 LEU A O 1
ATOM 1776 N N . SER A 1 233 ? -8.087 -1.896 -40.504 1.00 51.97 233 SER A N 1
ATOM 1777 C CA . SER A 1 233 ? -8.329 -2.984 -41.434 1.00 51.97 233 SER A CA 1
ATOM 1778 C C . SER A 1 233 ? -9.225 -3.969 -40.698 1.00 51.97 233 SER A C 1
ATOM 1780 O O . SER A 1 233 ? -8.750 -4.783 -39.909 1.00 51.97 233 SER A O 1
ATOM 1782 N N . LEU A 1 234 ? -10.536 -3.821 -40.892 1.00 58.31 234 LEU A N 1
ATOM 1783 C CA . LEU A 1 234 ? -11.534 -4.822 -40.531 1.00 58.31 234 LEU A CA 1
ATOM 1784 C C . LEU A 1 234 ? -11.046 -6.178 -41.067 1.00 58.31 234 LEU A C 1
ATOM 1786 O O . LEU A 1 234 ? -10.884 -6.300 -42.286 1.00 58.31 234 LEU A O 1
ATOM 1790 N N . PRO A 1 235 ? -10.776 -7.184 -40.215 1.00 60.53 235 PRO A N 1
ATOM 1791 C CA . PRO A 1 235 ? -10.472 -8.512 -40.709 1.00 60.53 235 PRO A CA 1
ATOM 1792 C C . PRO A 1 235 ? -11.708 -9.016 -41.452 1.00 60.53 235 PRO A C 1
ATOM 1794 O O . PRO A 1 235 ? -12.781 -9.209 -40.879 1.00 60.53 235 PRO A O 1
ATOM 1797 N N . ALA A 1 236 ? -11.556 -9.156 -42.764 1.00 59.62 236 ALA A N 1
ATOM 1798 C CA . ALA A 1 236 ? -12.553 -9.743 -43.627 1.00 59.62 236 ALA A CA 1
ATOM 1799 C C . ALA A 1 236 ? -12.861 -11.163 -43.141 1.00 59.62 236 ALA A C 1
ATOM 1801 O O . ALA A 1 236 ? -11.975 -12.010 -43.101 1.00 59.62 236 ALA A O 1
ATOM 1802 N N . SER A 1 237 ? -14.134 -11.391 -42.807 1.00 55.94 237 SER A N 1
ATOM 1803 C CA . SER A 1 237 ? -14.851 -12.642 -43.063 1.00 55.94 237 SER A CA 1
ATOM 1804 C C . SER A 1 237 ? -14.032 -13.916 -42.812 1.00 55.94 237 SER A C 1
ATOM 1806 O O . SER A 1 237 ? -13.708 -14.661 -43.741 1.00 55.94 237 SER A O 1
ATOM 1808 N N . SER A 1 238 ? -13.749 -14.203 -41.544 1.00 57.69 238 SER A N 1
ATOM 1809 C CA . SER A 1 238 ? -13.413 -15.562 -41.125 1.00 57.69 238 SER A CA 1
ATOM 1810 C C . SER A 1 238 ? -14.586 -16.488 -41.490 1.00 57.69 238 SER A C 1
ATOM 1812 O O . SER A 1 238 ? -15.731 -16.153 -41.170 1.00 57.69 238 SER A O 1
ATOM 1814 N N . PRO A 1 239 ? -14.351 -17.630 -42.158 1.00 73.12 239 PRO A N 1
ATOM 1815 C CA . PRO A 1 239 ? -15.407 -18.593 -42.448 1.00 73.12 239 PRO A CA 1
ATOM 1816 C C . PRO A 1 239 ? -16.033 -19.122 -41.145 1.00 73.12 239 PRO A C 1
ATOM 1818 O O . PRO A 1 239 ? -15.349 -19.181 -40.117 1.00 73.12 239 PRO A O 1
ATOM 1821 N N . PRO A 1 240 ? -17.324 -19.508 -41.166 1.00 70.56 240 PRO A N 1
ATOM 1822 C CA . PRO A 1 240 ? -17.988 -20.078 -40.001 1.00 70.56 240 PRO A CA 1
ATOM 1823 C C . PRO A 1 240 ? -17.215 -21.312 -39.507 1.00 70.56 240 PRO A C 1
ATOM 1825 O O . PRO A 1 240 ? -16.812 -22.141 -40.332 1.00 70.56 240 PRO A O 1
ATOM 1828 N N . PRO A 1 241 ? -16.983 -21.450 -38.189 1.00 73.50 241 PRO A N 1
ATOM 1829 C CA . PRO A 1 241 ? -16.308 -22.620 -37.650 1.00 73.50 241 PRO A CA 1
ATOM 1830 C C . PRO A 1 241 ? -17.119 -23.888 -37.971 1.00 73.50 241 PRO A C 1
ATOM 1832 O O . PRO A 1 241 ? -18.353 -23.856 -37.926 1.00 73.50 241 PRO A O 1
ATOM 1835 N N . PRO A 1 242 ? -16.456 -25.008 -38.304 1.00 73.44 242 PRO A N 1
ATOM 1836 C CA . PRO A 1 242 ? -17.137 -26.277 -38.523 1.00 73.44 242 PRO A CA 1
ATOM 1837 C C . PRO A 1 242 ? -17.859 -26.729 -37.239 1.00 73.44 242 PRO A C 1
ATOM 1839 O O . PRO A 1 242 ? -17.336 -26.509 -36.143 1.00 73.44 242 PRO A O 1
ATOM 1842 N N . PRO A 1 243 ? -19.030 -27.390 -37.342 1.00 65.44 243 PRO A N 1
ATOM 1843 C CA . PRO A 1 243 ? -19.716 -27.981 -36.197 1.00 65.44 243 PRO A CA 1
ATOM 1844 C C . PRO A 1 243 ? -18.913 -29.188 -35.698 1.00 65.44 243 PRO A C 1
ATOM 1846 O O . PRO A 1 243 ? -19.118 -30.322 -36.130 1.00 65.44 243 PRO A O 1
ATOM 1849 N N . LEU A 1 244 ? -17.945 -28.942 -34.818 1.00 55.28 244 LEU A N 1
ATOM 1850 C CA . LEU A 1 244 ? -17.169 -29.994 -34.178 1.00 55.28 244 LEU A CA 1
ATOM 1851 C C . LEU A 1 244 ? -17.862 -30.423 -32.886 1.00 55.28 244 LEU A C 1
ATOM 1853 O O . LEU A 1 244 ? -17.864 -29.707 -31.892 1.00 55.28 244 LEU A O 1
ATOM 1857 N N . ALA A 1 245 ? -18.485 -31.595 -33.006 1.00 57.53 245 ALA A N 1
ATOM 1858 C CA . ALA A 1 245 ? -18.595 -32.673 -32.031 1.00 57.53 245 ALA A CA 1
ATOM 1859 C C . ALA A 1 245 ? -18.637 -32.272 -30.548 1.00 57.53 245 ALA A C 1
ATOM 1861 O O . ALA A 1 245 ? -17.641 -31.841 -29.974 1.00 57.53 245 ALA A O 1
ATOM 1862 N N . SER A 1 246 ? -19.796 -32.546 -29.942 1.00 53.09 246 SER A N 1
ATOM 1863 C CA . SER A 1 246 ? -20.026 -32.807 -28.517 1.00 53.09 246 SER A CA 1
ATOM 1864 C C . SER A 1 246 ? -18.743 -33.136 -27.747 1.00 53.09 246 SER A C 1
ATOM 1866 O O . SER A 1 246 ? -18.287 -34.282 -27.731 1.00 53.09 246 SER A O 1
ATOM 1868 N N . ALA A 1 247 ? -18.162 -32.100 -27.139 1.00 59.03 247 ALA A N 1
ATOM 1869 C CA . ALA A 1 247 ? -17.062 -32.235 -26.205 1.00 59.03 247 ALA A CA 1
ATOM 1870 C C . ALA A 1 247 ? -17.540 -33.069 -25.002 1.00 59.03 247 ALA A C 1
ATOM 1872 O O . ALA A 1 247 ? -18.685 -32.900 -24.572 1.00 59.03 247 ALA A O 1
ATOM 1873 N N . PRO A 1 248 ? -16.704 -33.980 -24.476 1.00 61.97 248 PRO A N 1
ATOM 1874 C CA . PRO A 1 248 ? -17.045 -34.754 -23.293 1.00 61.97 248 PRO A CA 1
ATOM 1875 C C . PRO A 1 248 ? -17.356 -33.797 -22.143 1.00 61.97 248 PRO A C 1
ATOM 1877 O O . PRO A 1 248 ? -16.665 -32.793 -21.972 1.00 61.97 248 PRO A O 1
ATOM 1880 N N . GLU A 1 249 ? -18.414 -34.103 -21.393 1.00 60.72 249 GLU A N 1
ATOM 1881 C CA . GLU A 1 249 ? -18.823 -33.388 -20.187 1.00 60.72 249 GLU A CA 1
ATOM 1882 C C . GLU A 1 249 ? -17.609 -33.213 -19.267 1.00 60.72 249 GLU A C 1
ATOM 1884 O O . GLU A 1 249 ? -17.194 -34.125 -18.551 1.00 60.72 249 GLU A O 1
ATOM 1889 N N . HIS A 1 250 ? -16.990 -32.033 -19.325 1.00 54.28 250 HIS A N 1
ATOM 1890 C CA . HIS A 1 250 ? -15.984 -31.643 -18.361 1.00 54.28 250 HIS A CA 1
ATOM 1891 C C . HIS A 1 250 ? -16.707 -31.520 -17.028 1.00 54.28 250 HIS A C 1
ATOM 1893 O O . HIS A 1 250 ? -17.497 -30.598 -16.825 1.00 54.28 250 HIS A O 1
ATOM 1899 N N . VAL A 1 251 ? -16.446 -32.495 -16.155 1.00 64.38 251 VAL A N 1
ATOM 1900 C CA . VAL A 1 251 ? -16.754 -32.481 -14.727 1.00 64.38 251 VAL A CA 1
ATOM 1901 C C . VAL A 1 251 ? -16.543 -31.058 -14.221 1.00 64.38 251 VAL A C 1
ATOM 1903 O O . VAL A 1 251 ? -15.411 -30.573 -14.191 1.00 64.38 251 VAL A O 1
ATOM 1906 N N . ALA A 1 252 ? -17.646 -30.374 -13.914 1.00 64.44 252 ALA A N 1
ATOM 1907 C CA . ALA A 1 252 ? -17.630 -29.022 -13.392 1.00 64.44 252 ALA A CA 1
ATOM 1908 C C . ALA A 1 252 ? -16.804 -29.043 -12.104 1.00 64.44 252 ALA A C 1
ATOM 1910 O O . ALA A 1 252 ? -17.241 -29.577 -11.084 1.00 64.44 252 ALA A O 1
ATOM 1911 N N . LEU A 1 253 ? -15.573 -28.530 -12.181 1.00 70.81 253 LEU A N 1
ATOM 1912 C CA . LEU A 1 253 ? -14.749 -28.305 -11.004 1.00 70.81 253 LEU A CA 1
ATOM 1913 C C . LEU A 1 253 ? -15.585 -27.465 -10.031 1.00 70.81 253 LEU A C 1
ATOM 1915 O O . LEU A 1 253 ? -16.199 -26.487 -10.474 1.00 70.81 253 LEU A O 1
ATOM 1919 N N . PRO A 1 254 ? -15.658 -27.854 -8.744 1.00 72.19 254 PRO A N 1
ATOM 1920 C CA . PRO A 1 254 ? -16.430 -27.111 -7.766 1.00 72.19 254 PRO A CA 1
ATOM 1921 C C . PRO A 1 254 ? -15.987 -25.648 -7.826 1.00 72.19 254 PRO A C 1
ATOM 1923 O O . PRO A 1 254 ? -14.778 -25.402 -7.928 1.00 72.19 254 PRO A O 1
ATOM 1926 N N . PRO A 1 255 ? -16.934 -24.691 -7.830 1.00 69.31 255 PRO A N 1
ATOM 1927 C CA . PRO A 1 255 ? -16.602 -23.278 -7.852 1.00 69.31 255 PRO A CA 1
ATOM 1928 C C . PRO A 1 255 ? -15.592 -23.042 -6.738 1.00 69.31 255 PRO A C 1
ATOM 1930 O O . PRO A 1 255 ? -15.882 -23.300 -5.568 1.00 69.31 255 PRO A O 1
ATOM 1933 N N . ARG A 1 256 ? -14.368 -22.652 -7.119 1.00 61.38 256 ARG A N 1
ATOM 1934 C CA . ARG A 1 256 ? -13.379 -22.197 -6.151 1.00 61.38 256 ARG A CA 1
ATOM 1935 C C . ARG A 1 256 ? -14.079 -21.110 -5.357 1.00 61.38 256 ARG A C 1
ATOM 1937 O O . ARG A 1 256 ? -14.571 -20.153 -5.950 1.00 61.38 256 ARG A O 1
ATOM 1944 N N . LEU A 1 257 ? -14.178 -21.321 -4.050 1.00 69.19 257 LEU A N 1
ATOM 1945 C CA . LEU A 1 257 ? -14.539 -20.288 -3.101 1.00 69.19 257 LEU A CA 1
ATOM 1946 C C . LEU A 1 257 ? -13.445 -19.224 -3.241 1.00 69.19 257 LEU A C 1
ATOM 1948 O O . LEU A 1 257 ? -12.388 -19.345 -2.630 1.00 69.19 257 LEU A O 1
ATOM 1952 N N . GLU A 1 258 ? -13.615 -18.293 -4.181 1.00 64.06 258 GLU A N 1
ATOM 1953 C CA . GLU A 1 258 ? -12.764 -17.116 -4.238 1.00 64.06 258 GLU A CA 1
ATOM 1954 C C . GLU A 1 258 ? -13.000 -16.388 -2.923 1.00 64.06 258 GLU A C 1
ATOM 1956 O O . GLU A 1 258 ? -14.137 -16.038 -2.593 1.00 64.06 258 GLU A O 1
ATOM 1961 N N . GLU A 1 259 ? -11.930 -16.257 -2.146 1.00 70.50 259 GLU A N 1
ATOM 1962 C CA . GLU A 1 259 ? -11.924 -15.438 -0.947 1.00 70.50 259 GLU A CA 1
ATOM 1963 C C . GLU A 1 259 ? -12.440 -14.045 -1.342 1.00 70.50 259 GLU A C 1
ATOM 1965 O O . GLU A 1 259 ? -11.887 -13.429 -2.264 1.00 70.50 259 GLU A O 1
ATOM 1970 N N . PRO A 1 260 ? -13.521 -13.550 -0.713 1.00 71.56 260 PRO A N 1
ATOM 1971 C CA . PRO A 1 260 ? -14.141 -12.276 -1.080 1.00 71.56 260 PRO A CA 1
ATOM 1972 C C . PRO A 1 260 ? -13.131 -11.115 -1.084 1.00 71.56 260 PRO A C 1
ATOM 1974 O O . PRO A 1 260 ? -13.262 -10.172 -1.873 1.00 71.56 260 PRO A O 1
ATOM 1977 N N . ASP A 1 261 ? -12.070 -11.239 -0.292 1.00 77.50 261 ASP A N 1
ATOM 1978 C CA . ASP A 1 261 ? -11.035 -10.237 -0.074 1.00 77.50 261 ASP A CA 1
ATOM 1979 C C . ASP A 1 261 ? -10.208 -9.917 -1.333 1.00 77.50 261 ASP A C 1
ATOM 1981 O O . ASP A 1 261 ? -9.836 -8.760 -1.547 1.00 77.50 261 ASP A O 1
ATOM 1985 N N . ASP A 1 262 ? -9.978 -10.877 -2.236 1.00 86.50 262 ASP A N 1
ATOM 1986 C CA . ASP A 1 262 ? -9.182 -10.631 -3.450 1.00 86.50 262 ASP A CA 1
ATOM 1987 C C . ASP A 1 262 ? -9.906 -9.719 -4.455 1.00 86.50 262 ASP A C 1
ATOM 1989 O O . ASP A 1 262 ? -9.279 -8.930 -5.178 1.00 86.50 262 ASP A O 1
ATOM 1993 N N . THR A 1 263 ? -11.237 -9.809 -4.510 1.00 88.56 263 THR A N 1
ATOM 1994 C CA . THR A 1 263 ? -12.055 -8.967 -5.394 1.00 88.56 263 THR A CA 1
ATOM 1995 C C . THR A 1 263 ? -12.094 -7.525 -4.899 1.00 88.56 263 THR A C 1
ATOM 1997 O O . THR A 1 263 ? -11.873 -6.597 -5.688 1.00 88.56 263 THR A O 1
ATOM 2000 N N . VAL A 1 264 ? -12.286 -7.351 -3.587 1.00 86.19 264 VAL A N 1
ATOM 2001 C CA . VAL A 1 264 ? -12.253 -6.058 -2.900 1.00 86.19 264 VAL A CA 1
ATOM 2002 C C . VAL A 1 264 ? -10.893 -5.409 -3.088 1.00 86.19 264 VAL A C 1
ATOM 2004 O O . VAL A 1 264 ? -10.818 -4.254 -3.505 1.00 86.19 264 VAL A O 1
ATOM 2007 N N . LEU A 1 265 ? -9.810 -6.156 -2.864 1.00 87.44 265 LEU A N 1
ATOM 2008 C CA . LEU A 1 265 ? -8.469 -5.617 -3.015 1.00 87.44 265 LEU A CA 1
ATOM 2009 C C . LEU A 1 265 ? -8.212 -5.150 -4.447 1.00 87.44 265 LEU A C 1
ATOM 2011 O O . LEU A 1 265 ? -7.742 -4.036 -4.650 1.00 87.44 265 LEU A O 1
ATOM 2015 N N . ARG A 1 266 ? -8.551 -5.950 -5.463 1.00 90.44 266 ARG A N 1
ATOM 2016 C CA . ARG A 1 266 ? -8.327 -5.546 -6.859 1.00 90.44 266 ARG A CA 1
ATOM 2017 C C . ARG A 1 266 ? -9.121 -4.289 -7.226 1.00 90.44 266 ARG A C 1
ATOM 2019 O O . ARG A 1 266 ? -8.652 -3.475 -8.026 1.00 90.44 266 ARG A O 1
ATOM 2026 N N . ALA A 1 267 ? -10.329 -4.130 -6.685 1.00 87.56 267 ALA A N 1
ATOM 2027 C CA . ALA A 1 267 ? -11.115 -2.911 -6.855 1.00 87.56 267 ALA A CA 1
ATOM 2028 C C . ALA A 1 267 ? -10.447 -1.715 -6.155 1.00 87.56 267 ALA A C 1
ATOM 2030 O O . ALA A 1 267 ? -10.291 -0.660 -6.773 1.00 87.56 267 ALA A O 1
ATOM 2031 N N . ALA A 1 268 ? -9.979 -1.909 -4.920 1.00 84.25 268 ALA A N 1
ATOM 2032 C CA . ALA A 1 268 ? -9.263 -0.909 -4.138 1.00 84.25 268 ALA A CA 1
ATOM 2033 C C . ALA A 1 268 ? -7.971 -0.446 -4.829 1.00 84.25 268 ALA A C 1
ATOM 2035 O O . ALA A 1 268 ? -7.738 0.751 -4.963 1.00 84.25 268 ALA A O 1
ATOM 2036 N N . GLU A 1 269 ? -7.169 -1.375 -5.352 1.00 87.19 269 GLU A N 1
ATOM 2037 C CA . GLU A 1 269 ? -5.939 -1.087 -6.098 1.00 87.19 269 GLU A CA 1
ATOM 2038 C C . GLU A 1 269 ? -6.210 -0.259 -7.358 1.00 87.19 269 GLU A C 1
ATOM 2040 O O . GLU A 1 269 ? -5.478 0.686 -7.657 1.00 87.19 269 GLU A O 1
ATOM 2045 N N . ARG A 1 270 ? -7.280 -0.579 -8.099 1.00 89.81 270 ARG A N 1
ATOM 2046 C CA . ARG A 1 270 ? -7.689 0.198 -9.280 1.00 89.81 270 ARG A CA 1
ATOM 2047 C C . ARG A 1 270 ? -8.128 1.604 -8.902 1.00 89.81 270 ARG A C 1
ATOM 2049 O O . ARG A 1 270 ? -7.755 2.549 -9.593 1.00 89.81 270 ARG A O 1
ATOM 2056 N N . LEU A 1 271 ? -8.900 1.742 -7.825 1.00 83.31 271 LEU A N 1
ATOM 2057 C CA . LEU A 1 271 ? -9.363 3.041 -7.349 1.00 83.31 271 LEU A CA 1
ATOM 2058 C C . LEU A 1 271 ? -8.185 3.888 -6.856 1.00 83.31 271 LEU A C 1
ATOM 2060 O O . LEU A 1 271 ? -8.070 5.047 -7.233 1.00 83.31 271 LEU A O 1
ATOM 2064 N N . LEU A 1 272 ? -7.252 3.285 -6.120 1.00 84.25 272 LEU A N 1
ATOM 2065 C CA . LEU A 1 272 ? -6.015 3.915 -5.670 1.00 84.25 272 LEU A CA 1
ATOM 2066 C C . LEU A 1 272 ? -5.133 4.348 -6.848 1.00 84.25 272 LEU A C 1
ATOM 2068 O O . LEU A 1 272 ? -4.693 5.495 -6.893 1.00 84.25 272 LEU A O 1
ATOM 2072 N N . SER A 1 273 ? -4.938 3.471 -7.838 1.00 87.00 273 SER A N 1
ATOM 2073 C CA . SER A 1 273 ? -4.222 3.791 -9.080 1.00 87.00 273 SER A CA 1
ATOM 2074 C C . SER A 1 273 ? -4.838 4.995 -9.786 1.00 87.00 273 SER A C 1
ATOM 2076 O O . SER A 1 273 ? -4.125 5.901 -10.211 1.00 87.00 273 SER A O 1
ATOM 2078 N N . PHE A 1 274 ? -6.167 4.997 -9.921 1.00 88.38 274 PHE A N 1
ATOM 2079 C CA . PHE A 1 274 ? -6.916 6.049 -10.595 1.00 88.38 274 PHE A CA 1
ATOM 2080 C C . PHE A 1 274 ? -6.829 7.378 -9.843 1.00 88.38 274 PHE A C 1
ATOM 2082 O O . PHE A 1 274 ? -6.524 8.400 -10.451 1.00 88.38 274 PHE A O 1
ATOM 2089 N N . THR A 1 275 ? -7.043 7.364 -8.527 1.00 83.75 275 THR A N 1
ATOM 2090 C CA . THR A 1 275 ? -6.962 8.555 -7.676 1.00 83.75 275 THR A CA 1
ATOM 2091 C C . THR A 1 275 ? -5.564 9.157 -7.707 1.00 83.75 275 THR A C 1
ATOM 2093 O O . THR A 1 275 ? -5.427 10.364 -7.887 1.00 83.75 275 THR A O 1
ATOM 2096 N N . LEU A 1 276 ? -4.523 8.327 -7.616 1.00 84.12 276 LEU A N 1
ATOM 2097 C CA . LEU A 1 276 ? -3.147 8.795 -7.726 1.00 84.12 276 LEU A CA 1
ATOM 2098 C C . LEU A 1 276 ? -2.852 9.367 -9.113 1.00 84.12 276 LEU A C 1
ATOM 2100 O O . LEU A 1 276 ? -2.325 10.469 -9.208 1.00 84.12 276 LEU A O 1
ATOM 2104 N N . ALA A 1 277 ? -3.227 8.671 -10.189 1.00 84.31 277 ALA A N 1
ATOM 2105 C CA . ALA A 1 277 ? -3.029 9.164 -11.552 1.00 84.31 277 ALA A CA 1
ATOM 2106 C C . ALA A 1 277 ? -3.766 10.490 -11.804 1.00 84.31 277 ALA A C 1
ATOM 2108 O O . ALA A 1 277 ? -3.227 11.377 -12.463 1.00 84.31 277 ALA A O 1
ATOM 2109 N N . ARG A 1 278 ? -4.971 10.651 -11.246 1.00 84.06 278 ARG A N 1
ATOM 2110 C CA . ARG A 1 278 ? -5.737 11.897 -11.317 1.00 84.06 278 ARG A CA 1
ATOM 2111 C C . ARG A 1 278 ? -5.055 13.026 -10.547 1.00 84.06 278 ARG A C 1
ATOM 2113 O O . ARG A 1 278 ? -4.886 14.103 -11.108 1.00 84.06 278 ARG A O 1
ATOM 2120 N N . ALA A 1 279 ? -4.599 12.755 -9.324 1.00 79.31 279 ALA A N 1
ATOM 2121 C CA . ALA A 1 279 ? -3.834 13.713 -8.529 1.00 79.31 279 ALA A CA 1
ATOM 2122 C C . ALA A 1 279 ? -2.529 14.138 -9.231 1.00 79.31 279 ALA A C 1
ATOM 2124 O O . ALA A 1 279 ? -2.097 15.273 -9.086 1.00 79.31 279 ALA A O 1
ATOM 2125 N N . CYS A 1 280 ? -1.928 13.261 -10.046 1.00 75.56 280 CYS A N 1
ATOM 2126 C CA . CYS A 1 280 ? -0.769 13.608 -10.875 1.00 75.56 280 CYS A CA 1
ATOM 2127 C C . CYS A 1 280 ? -1.112 14.516 -12.067 1.00 75.56 280 CYS A C 1
ATOM 2129 O O . CYS A 1 280 ? -0.243 15.234 -12.553 1.00 75.56 280 CYS A O 1
ATOM 2131 N N . ALA A 1 281 ? -2.335 14.425 -12.596 1.00 78.12 281 ALA A N 1
ATOM 2132 C CA . ALA A 1 281 ? -2.741 15.093 -13.831 1.00 78.12 281 ALA A CA 1
ATOM 2133 C C . ALA A 1 281 ? -3.332 16.495 -13.605 1.00 78.12 281 ALA A C 1
ATOM 2135 O O . ALA A 1 281 ? -3.233 17.339 -14.493 1.00 78.12 281 ALA A O 1
ATOM 2136 N N . GLU A 1 282 ? -3.935 16.757 -12.441 1.00 69.69 282 GLU A N 1
ATOM 2137 C CA . GLU A 1 282 ? -4.548 18.056 -12.099 1.00 69.69 282 GLU A CA 1
ATOM 2138 C C . GLU A 1 282 ? -3.519 19.168 -11.797 1.00 69.69 282 GLU A C 1
ATOM 2140 O O . GLU A 1 282 ? -3.885 20.311 -11.520 1.00 69.69 282 GLU A O 1
ATOM 2145 N N . ASP A 1 283 ? -2.227 18.881 -11.963 1.00 65.25 283 ASP A N 1
ATOM 2146 C CA . ASP A 1 283 ? -1.112 19.782 -11.682 1.00 65.25 283 ASP A CA 1
ATOM 2147 C C . ASP A 1 283 ? -0.838 20.826 -12.786 1.00 65.25 283 ASP A C 1
ATOM 2149 O O . ASP A 1 283 ? 0.272 21.024 -13.288 1.00 65.25 283 ASP A O 1
ATOM 2153 N N . VAL A 1 284 ? -1.900 21.521 -13.195 1.00 54.59 284 VAL A N 1
ATOM 2154 C CA . VAL A 1 284 ? -1.914 22.497 -14.299 1.00 54.59 284 VAL A CA 1
ATOM 2155 C C . VAL A 1 284 ? -1.064 23.744 -13.995 1.00 54.59 284 VAL A C 1
ATOM 2157 O O . VAL A 1 284 ? -0.693 24.478 -14.908 1.00 54.59 284 VAL A O 1
ATOM 2160 N N . HIS A 1 285 ? -0.683 23.971 -12.733 1.00 58.72 285 HIS A N 1
ATOM 2161 C CA . HIS A 1 285 ? 0.137 25.118 -12.320 1.00 58.72 285 HIS A CA 1
ATOM 2162 C C . HIS A 1 285 ? 1.652 24.847 -12.342 1.00 58.72 285 HIS A C 1
ATOM 2164 O O . HIS A 1 285 ? 2.428 25.687 -11.888 1.00 58.72 285 HIS A O 1
ATOM 2170 N N . GLY A 1 286 ? 2.101 23.699 -12.867 1.00 53.56 286 GLY A N 1
ATOM 2171 C CA . GLY A 1 286 ? 3.531 23.367 -12.947 1.00 53.56 286 GLY A CA 1
ATOM 2172 C C . GLY A 1 286 ? 4.180 23.099 -11.585 1.00 53.56 286 GLY A C 1
ATOM 2173 O O . GLY A 1 286 ? 5.392 22.918 -11.496 1.00 53.56 286 GLY A O 1
ATOM 2174 N N . GLN A 1 287 ? 3.368 23.026 -10.535 1.00 50.19 287 GLN A N 1
ATOM 2175 C CA . GLN A 1 287 ? 3.735 22.616 -9.189 1.00 50.19 287 GLN A CA 1
ATOM 2176 C C . GLN A 1 287 ? 3.445 21.127 -9.016 1.00 50.19 287 GLN A C 1
ATOM 2178 O O . GLN A 1 287 ? 2.890 20.734 -7.999 1.00 50.19 287 GLN A O 1
ATOM 2183 N N . GLY A 1 288 ? 3.874 20.323 -10.010 1.00 47.19 288 GLY A N 1
ATOM 2184 C CA . GLY A 1 288 ? 3.870 18.855 -9.980 1.00 47.19 288 GLY A CA 1
ATOM 2185 C C . GLY A 1 288 ? 4.059 18.357 -8.550 1.00 47.19 288 GLY A C 1
ATOM 2186 O O . GLY A 1 288 ? 4.956 18.906 -7.928 1.00 47.19 288 GLY A O 1
ATOM 2187 N N . ILE A 1 289 ? 3.305 17.358 -8.063 1.00 46.66 289 ILE A N 1
ATOM 2188 C CA . ILE A 1 289 ? 3.306 16.599 -6.770 1.00 46.66 289 ILE A CA 1
ATOM 2189 C C . ILE A 1 289 ? 4.613 16.576 -5.929 1.00 46.66 289 ILE A C 1
ATOM 2191 O O . ILE A 1 289 ? 4.677 16.027 -4.829 1.00 46.66 289 ILE A O 1
ATOM 2195 N N . ALA A 1 290 ? 5.736 16.999 -6.489 1.00 39.72 290 ALA A N 1
ATOM 2196 C CA . ALA A 1 290 ? 6.869 17.612 -5.808 1.00 39.72 290 ALA A CA 1
ATOM 2197 C C . ALA A 1 290 ? 6.570 18.926 -5.037 1.00 39.72 290 ALA A C 1
ATOM 2199 O O . ALA A 1 290 ? 7.376 19.258 -4.172 1.00 39.72 290 ALA A O 1
ATOM 2200 N N . ALA A 1 291 ? 5.477 19.658 -5.285 1.00 35.34 291 ALA A N 1
ATOM 2201 C CA . ALA A 1 291 ? 5.129 20.839 -4.495 1.00 35.34 291 ALA A CA 1
ATOM 2202 C C . ALA A 1 291 ? 4.297 20.453 -3.263 1.00 35.34 291 ALA A C 1
ATOM 2204 O O . ALA A 1 291 ? 3.192 19.933 -3.373 1.00 35.34 291 ALA A O 1
ATOM 2205 N N . GLU A 1 292 ? 4.898 20.670 -2.094 1.00 41.06 292 GLU A N 1
ATOM 2206 C CA . GLU A 1 292 ? 4.268 20.910 -0.790 1.00 41.06 292 GLU A CA 1
ATOM 2207 C C . GLU A 1 292 ? 2.741 20.699 -0.698 1.00 41.06 292 GLU A C 1
ATOM 2209 O O . GLU A 1 292 ? 1.961 21.586 -1.039 1.00 41.06 292 GLU A O 1
ATOM 2214 N N . LEU A 1 293 ? 2.303 19.595 -0.086 1.00 37.31 293 LEU A N 1
ATOM 2215 C CA . LEU A 1 293 ? 1.080 19.638 0.726 1.00 37.31 293 LEU A CA 1
ATOM 2216 C C . LEU A 1 293 ? 1.460 19.923 2.183 1.00 37.31 293 LEU A C 1
ATOM 2218 O O . LEU A 1 293 ? 2.608 19.749 2.595 1.00 37.31 293 LEU A O 1
ATOM 2222 N N . ARG A 1 294 ? 0.471 20.405 2.936 1.00 32.53 294 ARG A N 1
ATOM 2223 C CA . ARG A 1 294 ? 0.521 20.703 4.368 1.00 32.53 294 ARG A CA 1
ATOM 2224 C C . ARG A 1 294 ? -0.472 19.812 5.106 1.00 32.53 294 ARG A C 1
ATOM 2226 O O . ARG A 1 294 ? -1.619 19.684 4.682 1.00 32.53 294 ARG A O 1
ATOM 2233 N N . MET A 1 295 ? -0.053 19.267 6.244 1.00 31.67 295 MET A N 1
ATOM 2234 C CA . MET A 1 295 ? -0.946 18.625 7.204 1.00 31.67 295 MET A CA 1
ATOM 2235 C C . MET A 1 295 ? -1.793 19.659 7.959 1.00 31.67 295 MET A C 1
ATOM 2237 O O . MET A 1 295 ? -1.254 20.625 8.495 1.00 31.67 295 MET A O 1
ATOM 2241 N N . PHE A 1 296 ? -3.082 19.376 8.141 1.00 28.11 296 PHE A N 1
ATOM 2242 C CA . PHE A 1 296 ? -3.775 19.719 9.384 1.00 28.11 296 PHE A CA 1
ATOM 2243 C C . PHE A 1 296 ? -4.212 18.410 10.043 1.00 28.11 296 PHE A C 1
ATOM 2245 O O . PHE A 1 296 ? -5.221 17.818 9.667 1.00 28.11 296 PHE A O 1
ATOM 2252 N N . LEU A 1 297 ? -3.429 17.945 11.019 1.00 30.61 297 LEU A N 1
ATOM 2253 C CA . LEU A 1 297 ? -3.950 17.054 12.050 1.00 30.61 297 LEU A CA 1
ATOM 2254 C C . LEU A 1 297 ? -4.827 17.905 12.968 1.00 30.61 297 LEU A C 1
ATOM 2256 O O . LEU A 1 297 ? -4.432 18.992 13.391 1.00 30.61 297 LEU A O 1
ATOM 2260 N N . HIS A 1 298 ? -6.037 17.431 13.235 1.00 33.06 298 HIS A N 1
ATOM 2261 C CA . HIS A 1 298 ? -6.926 18.065 14.193 1.00 33.06 298 HIS A CA 1
ATOM 2262 C C . HIS A 1 298 ? -6.259 18.002 15.585 1.00 33.06 298 HIS A C 1
ATOM 2264 O O . HIS A 1 298 ? -6.050 16.916 16.117 1.00 33.06 298 HIS A O 1
ATOM 2270 N N . ASP A 1 299 ? -5.951 19.192 16.115 1.00 31.23 299 ASP A N 1
ATOM 2271 C CA . ASP A 1 299 ? -5.341 19.551 17.412 1.00 31.23 299 ASP A CA 1
ATOM 2272 C C . ASP A 1 299 ? -3.781 19.672 17.479 1.00 31.23 299 ASP A C 1
ATOM 2274 O O . ASP A 1 299 ? -3.074 18.689 17.708 1.00 31.23 299 ASP A O 1
ATOM 2278 N N . PRO A 1 300 ? -3.209 20.889 17.295 1.00 33.66 300 PRO A N 1
ATOM 2279 C CA . PRO A 1 300 ? -1.771 21.153 17.126 1.00 33.66 300 PRO A CA 1
ATOM 2280 C C . PRO A 1 300 ? -0.992 21.470 18.421 1.00 33.66 300 PRO A C 1
ATOM 2282 O O . PRO A 1 300 ? -0.038 22.244 18.388 1.00 33.66 300 PRO A O 1
ATOM 2285 N N . SER A 1 301 ? -1.347 20.925 19.585 1.00 34.16 301 SER A N 1
ATOM 2286 C CA . SER A 1 301 ? -0.706 21.376 20.836 1.00 34.16 301 SER A CA 1
ATOM 2287 C C . SER A 1 301 ? 0.655 20.744 21.188 1.00 34.16 301 SER A C 1
ATOM 2289 O O . SER A 1 301 ? 1.199 21.114 22.226 1.00 34.16 301 SER A O 1
ATOM 2291 N N . SER A 1 302 ? 1.255 19.835 20.393 1.00 37.31 302 SER A N 1
ATOM 2292 C CA . SER A 1 302 ? 2.478 19.145 20.874 1.00 37.31 302 SER A CA 1
ATOM 2293 C C . SER A 1 302 ? 3.529 18.639 19.866 1.00 37.31 302 SER A C 1
ATOM 2295 O O . SER A 1 302 ? 4.475 17.987 20.311 1.00 37.31 302 SER A O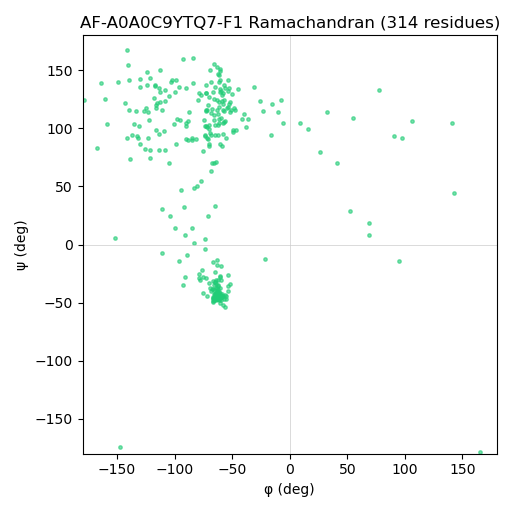 1
ATOM 2297 N N . PHE A 1 303 ? 3.453 18.892 18.557 1.00 42.34 303 PHE A N 1
ATOM 2298 C CA . PHE A 1 303 ? 4.504 18.409 17.642 1.00 42.34 303 PHE A CA 1
ATOM 2299 C C . PHE A 1 303 ? 4.943 19.479 16.640 1.00 42.34 303 PHE A C 1
ATOM 2301 O O . PHE A 1 303 ? 4.259 19.744 15.655 1.00 42.34 303 PHE A O 1
ATOM 2308 N N . ASP A 1 304 ? 6.112 20.067 16.899 1.00 38.41 304 ASP A N 1
ATOM 2309 C CA . ASP A 1 304 ? 6.801 20.978 15.985 1.00 38.41 304 ASP A CA 1
ATOM 2310 C C . ASP A 1 304 ? 7.417 20.179 14.824 1.00 38.41 304 ASP A C 1
ATOM 2312 O O . ASP A 1 304 ? 8.529 19.657 14.928 1.00 38.41 304 ASP A O 1
ATOM 2316 N N . PHE A 1 305 ? 6.697 20.076 13.705 1.00 42.91 305 PHE A N 1
ATOM 2317 C CA . PHE A 1 305 ? 7.250 19.608 12.430 1.00 42.91 305 PHE A CA 1
ATOM 2318 C C . PHE A 1 305 ? 7.511 20.786 11.479 1.00 42.91 305 PHE A C 1
ATOM 2320 O O . PHE A 1 305 ? 6.759 21.760 11.428 1.00 42.91 305 PHE A O 1
ATOM 2327 N N . LEU A 1 306 ? 8.623 20.699 10.740 1.00 41.00 306 LEU A N 1
ATOM 2328 C CA . LEU A 1 306 ? 9.064 21.697 9.760 1.00 41.00 306 LEU A CA 1
ATOM 2329 C C . LEU A 1 306 ? 8.136 21.718 8.523 1.00 41.00 306 LEU A C 1
ATOM 2331 O O . LEU A 1 306 ? 7.585 20.681 8.157 1.00 41.00 306 LEU A O 1
ATOM 2335 N N . PRO A 1 307 ? 7.973 22.867 7.840 1.00 36.38 307 PRO A N 1
ATOM 2336 C CA . PRO A 1 307 ? 7.056 22.999 6.704 1.00 36.38 307 PRO A CA 1
ATOM 2337 C C . PRO A 1 307 ? 7.481 22.142 5.493 1.00 36.38 307 PRO A C 1
ATOM 2339 O O . PRO A 1 307 ? 8.604 22.281 5.009 1.00 36.38 307 PRO A O 1
ATOM 2342 N N . GLY A 1 308 ? 6.572 21.282 5.000 1.00 39.00 308 GLY A N 1
ATOM 2343 C CA . GLY A 1 308 ? 6.710 20.557 3.721 1.00 39.00 308 GLY A CA 1
ATOM 2344 C C . GLY A 1 308 ? 6.175 19.110 3.687 1.00 39.00 308 GLY A C 1
ATOM 2345 O O . GLY A 1 308 ? 6.862 18.225 3.175 1.00 39.00 308 GLY A O 1
ATOM 2346 N N . GLU A 1 309 ? 4.983 18.827 4.230 1.00 45.12 309 GLU A N 1
ATOM 2347 C CA . GLU A 1 309 ? 4.503 17.455 4.503 1.00 45.12 309 GLU A CA 1
ATOM 2348 C C . GLU A 1 309 ? 3.140 17.098 3.877 1.00 45.12 309 GLU A C 1
ATOM 2350 O O . GLU A 1 309 ? 2.097 17.643 4.240 1.00 45.12 309 GLU A O 1
ATOM 2355 N N . LEU A 1 310 ? 3.140 16.102 2.981 1.00 47.41 310 LEU A N 1
ATOM 2356 C CA . LEU A 1 310 ? 1.952 15.590 2.287 1.00 47.41 310 LEU A CA 1
ATOM 2357 C C . LEU A 1 310 ? 1.243 14.443 3.027 1.00 47.41 310 LEU A C 1
ATOM 2359 O O . LEU A 1 310 ? 1.892 13.454 3.379 1.00 47.41 310 LEU A O 1
ATOM 2363 N N . ILE A 1 311 ? -0.096 14.509 3.111 1.00 43.88 311 ILE A N 1
ATOM 2364 C CA . ILE A 1 311 ? -0.980 13.412 3.552 1.00 43.88 311 ILE A CA 1
ATOM 2365 C C . ILE A 1 311 ? -1.924 12.964 2.435 1.00 43.88 311 ILE A C 1
ATOM 2367 O O . ILE A 1 311 ? -2.556 13.788 1.785 1.00 43.88 311 ILE A O 1
ATOM 2371 N N . TYR A 1 312 ? -2.065 11.652 2.281 1.00 40.91 312 TYR A N 1
ATOM 2372 C CA . TYR A 1 312 ? -3.196 10.961 1.675 1.00 40.91 312 TYR A CA 1
ATOM 2373 C C . TYR A 1 312 ? -3.964 10.256 2.792 1.00 40.91 312 TYR A C 1
ATOM 2375 O O . TYR A 1 312 ? -3.355 9.579 3.618 1.00 40.91 312 TYR A O 1
ATOM 2383 N N . SER A 1 313 ? -5.287 10.380 2.818 1.00 37.41 313 SER A N 1
ATOM 2384 C CA . SER A 1 313 ? -6.148 9.650 3.752 1.00 37.41 313 SER A CA 1
ATOM 2385 C C . SER A 1 313 ? -7.058 8.717 2.964 1.00 37.41 313 SER A C 1
ATOM 2387 O O . S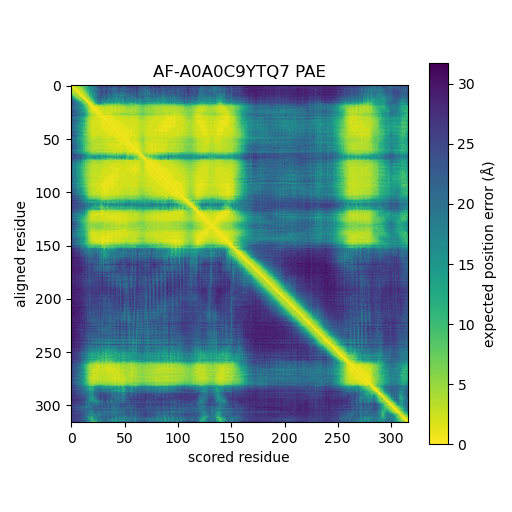ER A 1 313 ? -7.869 9.159 2.156 1.00 37.41 313 SER A O 1
ATOM 2389 N N . VAL A 1 314 ? -6.929 7.414 3.193 1.00 37.00 314 VAL A N 1
ATOM 2390 C CA . VAL A 1 314 ? -7.896 6.408 2.752 1.00 37.00 314 VAL A CA 1
ATOM 2391 C C . VAL A 1 314 ? -8.933 6.286 3.865 1.00 37.00 314 VAL A C 1
ATOM 2393 O O . VAL A 1 314 ? -8.643 5.754 4.937 1.00 37.00 314 VAL A O 1
ATOM 2396 N N . TYR A 1 315 ? -10.120 6.837 3.617 1.00 31.23 315 TYR A N 1
ATOM 2397 C CA . TYR A 1 315 ? -11.269 6.731 4.513 1.00 31.23 315 TYR A CA 1
ATOM 2398 C C . TYR A 1 315 ? -12.161 5.591 4.060 1.00 31.23 315 TYR A C 1
ATOM 2400 O O . TYR A 1 315 ? -12.479 5.502 2.881 1.00 31.23 315 TYR A O 1
ATOM 2408 N N . VAL A 1 316 ? -12.615 4.772 4.996 1.00 34.22 316 VAL A N 1
ATOM 2409 C CA . VAL A 1 316 ? -13.652 3.764 4.763 1.00 34.22 316 VAL A CA 1
ATOM 2410 C C . VAL A 1 316 ? -15.024 4.402 5.004 1.00 34.22 316 VAL A C 1
ATOM 2412 O O . VAL A 1 316 ? -15.266 4.836 6.146 1.00 34.22 316 VAL A O 1
#

Solvent-accessible surface area (backbone atoms only — not comparable to full-atom values): 21116 Å² total; per-residue (Å²): 143,81,85,86,85,82,84,79,82,80,80,78,77,79,70,84,72,74,86,53,68,67,51,75,54,100,49,88,59,34,44,36,64,56,50,24,54,51,52,47,49,50,50,44,49,50,36,33,76,67,67,74,38,99,56,52,61,76,55,58,76,66,54,76,79,87,48,80,83,39,70,64,49,51,52,49,52,51,51,52,53,51,49,52,55,48,44,55,50,39,33,54,48,36,48,51,47,19,21,51,54,33,61,54,47,62,74,72,51,79,85,53,97,67,89,70,70,58,50,41,72,49,77,47,78,48,76,45,54,93,41,90,90,62,43,70,43,54,45,29,40,33,38,37,33,28,45,39,46,47,80,88,74,66,73,82,59,76,79,67,82,76,74,88,71,93,72,80,87,77,92,76,94,71,85,87,78,84,78,85,75,76,88,76,87,78,84,73,86,80,82,80,86,75,96,77,76,90,80,82,81,73,85,84,83,77,86,74,78,93,78,76,96,74,92,72,90,74,90,74,86,72,73,80,80,78,79,80,72,83,77,83,72,72,81,77,80,77,74,83,80,77,92,76,69,89,70,77,86,71,77,77,72,74,80,74,82,70,62,70,62,61,59,54,47,57,51,50,53,52,51,50,52,49,53,50,53,48,66,64,65,71,39,81,81,76,54,45,92,77,47,71,41,74,74,79,70,90,78,84,88,83,74,96,73,80,94,66,40,33,63,33,41,33,44,88

Mean predicted aligned error: 16.11 Å

Secondary structure (DSSP, 8-state):
---------------------B---S-S-B-HHHHHHHHHHHHHHHHHHTTSSSS-HHHHHHS--S-TT-HHHHHHHHHHHHHHHHHHHHHHHHHHHHHHHHHHHHHH-TT------SEEEEEEEEEESSSSTT-SEEEEEEEEEEE---TT----S--------------------------------------------------------------------------------PPPPP-----------------HHHHHHHHHHHHHHHHHHHHHH--TTS-TTTS------S--SS--PPS---EEEE--

Sequence (316 aa):
TTTGSTTGMANTTKTDQYDVPTVRLDTERVTHELAARLATSFLAHVLFLKNQIPFPVVQLARMPDTDTRCRATKKRQQLLSSFDTLASHLYTTFVALSTSLALRRTRVDADEKSGRSDVGTVFLAIVLGPTIGTAKSRVIMGIDGFDIKVWGLRDDAPRSPTLTKTVECSENDGPSEESDSHDSEEDVETDGSTESLYETDEESTVDQTSSEDGEEDSSGDERPPLSRSPSLSLPASSPPPPPLASAPEHVALPPRLEEPDDTVLRAAERLLSFTLARACAEDVHGQGIAAELRMFLHDPSSFDFLPGELIYSVYV